Protein 2NLR (pdb70)

Organism: Streptomyces lividans (NCBI:txid1916)

CATH classification: 2.60.120.180

InterPro domains:
  IPR001919 Carbohydrate-binding type-2 domain [PF00553] (279-378)
  IPR001919 Carbohydrate-binding type-2 domain [PS51173] (272-381)
  IPR001919 Carbohydrate-binding type-2 domain [SM00637] (279-378)
  IPR002594 Glycoside hydrolase family 12 [PF01670] (56-261)
  IPR002594 Glycoside hydrolase family 12 [PTHR34002] (19-274)
  IPR008965 CBM2/CBM3, carbohydrate-binding domain superfamily [SSF49384] (275-379)
  IPR012291 CBM2, carbohydrate-binding domain superfamily [G3DSA:2.60.40.290] (275-380)
  IPR013319 Glycoside hydrolase family 11/12 [G3DSA:2.60.120.180] (41-274)
  IPR013320 Concanavalin A-like lectin/glucanase domain superfamily [SSF49899] (42-261)

Nearest PDB structures (foldseek):
  1nlr-assembly1_A  TM=1.001E+00  e=4.636E-42  Streptomyces lividans
  1oa4-assembly1_A  TM=9.987E-01  e=7.274E-37  Streptomyces sp. 11AG8
  1h0b-assembly2_B  TM=9.536E-01  e=5.358E-22  Rhodothermus marinus
  3wx5-assembly2_B  TM=9.532E-01  e=9.472E-22  uncultured bacterium
  5m2d-assembly2_B  TM=8.398E-01  e=1.303E-17  Hapsidospora chrysogenum ATCC 11550

Foldseek 3Di:
DAKDWDCFDWDAAPQFKIWGNFQPADPDTWMWADDNFWIFTAWDDDFAPQPDAFRGFGWMKAFAEAQDHRHPGPPFDQQLQFPWKKKKFAKDDDDDFFKWWWKWWAWAQDRDRRDDHAEIEIETQAGDDDHDDPAAWDAWDQFQNFIFTWGWDDDVRHIYIYTYHPHHDRIDMHTVVSVVVVCVVVPRHHSRITTGMMITGMRTRGIRGGIITPHMDIHTHD

Radius of gyration: 15.88 Å; Cα contacts (8 Å, |Δi|>4): 700; chains: 1; bounding box: 39×37×38 Å

B-factor: mean 17.88, std 8.49, range [7.46, 68.27]

Solvent-accessible surface area: 8778 Å² total; per-residue (Å²): 129,62,84,27,61,127,44,132,16,54,31,77,8,95,58,100,4,2,0,10,0,16,42,124,31,25,142,23,70,4,11,0,9,3,32,114,60,0,0,101,3,63,66,7,56,40,82,9,103,40,147,40,54,10,2,0,10,0,0,0,0,11,0,5,29,114,95,47,56,3,52,86,32,73,8,30,18,96,7,82,66,16,80,24,1,55,3,32,7,37,9,20,58,28,153,43,26,12,1,0,0,0,0,13,0,26,0,0,50,74,58,74,60,70,25,57,10,87,1,12,0,8,0,6,0,18,124,41,21,102,12,117,11,65,46,62,70,106,30,96,12,92,10,40,78,88,74,0,62,4,33,36,25,48,71,84,75,15,68,0,2,1,0,20,14,112,82,59,10,64,36,37,81,18,34,0,10,46,0,1,127,13,0,30,82,105,57,29,1,88,101,73,34,52,0,0,0,0,0,0,0,0,22,1,12,64,87,1,54,46,1,10,2,75,46,7,43,2,55,6,82,104

Sequence (222 aa):
DTTICEPFGTTTTIQQGRYVVQNNRWGSTAPQCVTATDTGFRRRVTQADGSSAPTNNGAPKSYPSVFNGCHYTNCSPGTDDLPPVRLDTVSAAPSSSISYGFVVDDGGAAVVYNASYDDIWLDPTARTDGVNQTEEEIMMIWFNRRVGPIQPIIGSPVGTTASVGGRTWEVWSGGNGSSNDDVLSFVAPSAISSGWSFDVMMDFVRRATVARRGLLAENDWYLTSVQAGFEPWQQNGAGLAVNSFSSSTVET

Structure (mmCIF, N/CA/C/O backbone):
data_2NLR
#
_entry.id   2NLR
#
_cell.length_a   65.960
_cell.length_b   65.960
_cell.length_c   88.741
_cell.angle_alpha   90.00
_cell.angle_beta   90.00
_cell.angle_gamm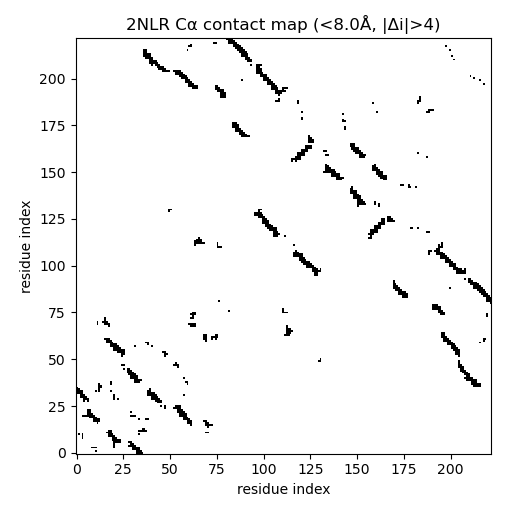a   120.00
#
_symmetry.space_group_name_H-M   'P 31 2 1'
#
loop_
_entity.id
_entity.type
_entity.pdbx_description
1 polymer 'PROTEIN (ENDOGLUCANASE (E.C.3.2.1.4))'
2 branched beta-D-glucopyranose-(1-4)-beta-D-glucopyranose-(1-4)-2-deoxy-2-fluoro-beta-D-glucopyranose
3 water water
#
loop_
_atom_site.group_PDB
_atom_site.id
_atom_site.type_symbol
_atom_site.label_atom_id
_atom_site.label_alt_id
_atom_site.label_comp_id
_atom_site.label_asym_id
_atom_site.label_entity_id
_atom_site.label_seq_id
_atom_site.pdbx_PDB_ins_code
_atom_site.Cartn_x
_atom_site.Cartn_y
_atom_site.Cartn_z
_atom_site.occupancy
_atom_site.B_iso_or_equiv
_atom_site.auth_seq_id
_atom_site.auth_comp_id
_atom_site.auth_asym_id
_atom_site.auth_atom_id
_atom_site.pdbx_PDB_model_num
ATOM 1 N N . ASP A 1 1 ? 14.484 -2.355 12.705 1.00 34.51 1 ASP A N 1
ATOM 2 C CA . ASP A 1 1 ? 15.034 -1.001 12.418 1.00 25.52 1 ASP A CA 1
ATOM 3 C C . ASP A 1 1 ? 15.643 -0.407 13.671 1.00 23.26 1 ASP A C 1
ATOM 4 O O . ASP A 1 1 ? 15.218 -0.753 14.797 1.00 24.53 1 ASP A O 1
ATOM 15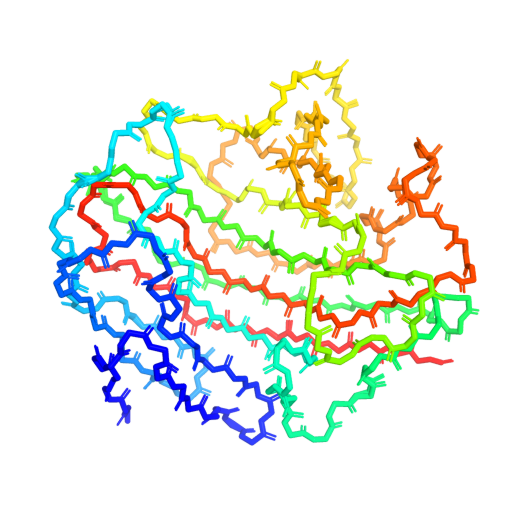 N N . THR A 1 2 ? 16.591 0.495 13.557 1.00 19.79 2 THR A N 1
ATOM 16 C CA . THR A 1 2 ? 17.190 1.121 14.695 1.00 18.70 2 THR A CA 1
ATOM 17 C C . THR A 1 2 ? 17.282 2.604 14.458 1.00 16.71 2 THR A C 1
ATOM 18 O O . THR A 1 2 ? 17.872 3.012 13.457 1.00 16.50 2 THR A O 1
ATOM 29 N N . THR A 1 3 ? 16.723 3.426 15.319 1.00 17.25 3 THR A N 1
ATOM 30 C CA . THR A 1 3 ? 16.791 4.841 15.187 1.00 16.75 3 THR A CA 1
ATOM 31 C C . THR A 1 3 ? 18.010 5.414 15.922 1.00 15.46 3 THR A C 1
ATOM 32 O O . THR A 1 3 ? 18.266 5.117 17.079 1.00 21.10 3 THR A O 1
ATOM 43 N N . ILE A 1 4 ? 18.749 6.252 15.265 1.00 14.26 4 ILE A N 1
ATOM 44 C CA . ILE A 1 4 ? 19.923 6.939 15.789 1.00 14.06 4 ILE A CA 1
ATOM 45 C C . ILE A 1 4 ? 19.720 8.436 15.680 1.00 13.35 4 ILE A C 1
ATOM 46 O O . ILE A 1 4 ? 19.636 9.001 14.568 1.00 15.86 4 ILE A O 1
ATOM 75 N N . CYS A 1 5 ? 19.733 9.127 16.815 1.00 14.46 5 CYS A N 1
ATOM 76 C CA . CYS A 1 5 ? 19.602 10.572 16.834 1.00 16.10 5 CYS A CA 1
ATOM 77 C C . CYS A 1 5 ? 20.859 11.253 17.433 1.00 14.90 5 CYS A C 1
ATOM 78 O O . CYS A 1 5 ? 21.073 12.490 17.234 1.00 17.66 5 CYS A O 1
ATOM 85 N N . GLU A 1 6 ? 21.735 10.569 18.131 1.00 13.92 6 GLU A N 1
ATOM 86 C CA . GLU A 1 6 ? 22.976 11.174 18.628 1.00 13.48 6 GLU A CA 1
ATOM 87 C C . GLU A 1 6 ? 23.732 11.660 17.400 1.00 12.39 6 GLU A C 1
ATOM 88 O O . GLU A 1 6 ? 23.779 10.983 16.378 1.00 12.57 6 GLU A O 1
ATOM 100 N N . PRO A 1 7 ? 24.383 12.820 17.497 1.00 12.83 7 PRO A N 1
ATOM 101 C CA . PRO A 1 7 ? 25.072 13.396 16.315 1.00 12.55 7 PRO A CA 1
ATOM 102 C C . PRO A 1 7 ? 26.099 12.440 15.690 1.00 11.11 7 PRO A C 1
ATOM 103 O O . PRO A 1 7 ? 26.164 12.382 14.449 1.00 12.28 7 PRO A O 1
ATOM 114 N N . PHE A 1 8 ? 26.823 11.728 16.491 1.00 11.70 8 PHE A N 1
ATOM 115 C CA . PHE A 1 8 ? 27.823 10.768 15.972 1.00 11.61 8 PHE A CA 1
ATOM 116 C C . PHE A 1 8 ? 27.434 9.362 16.336 1.00 11.96 8 PHE A C 1
ATOM 117 O O . PHE A 1 8 ? 28.281 8.468 16.417 1.00 13.43 8 PHE A O 1
ATOM 134 N N . GLY A 1 9 ? 26.176 9.083 16.513 1.00 12.68 9 GLY A N 1
ATOM 135 C CA . GLY A 1 9 ? 25.739 7.717 16.690 1.00 12.84 9 GLY A CA 1
ATOM 136 C C . GLY A 1 9 ? 25.910 6.882 15.455 1.00 11.88 9 GLY A C 1
ATOM 137 O O . GLY A 1 9 ? 25.854 7.357 14.307 1.00 12.50 9 GLY A O 1
ATOM 141 N N . THR A 1 10 ? 26.100 5.575 15.674 1.00 12.25 10 THR A N 1
ATOM 142 C CA . THR A 1 10 ? 26.252 4.617 14.605 1.00 11.93 10 THR A CA 1
ATOM 143 C C . THR A 1 10 ? 25.598 3.316 15.018 1.00 13.08 10 THR A C 1
ATOM 144 O O . THR A 1 10 ? 25.362 3.053 16.215 1.00 14.86 10 THR A O 1
ATOM 155 N N . THR A 1 11 ? 25.337 2.440 14.049 1.00 12.76 11 THR A N 1
ATOM 156 C CA . THR A 1 11 ? 24.932 1.075 14.284 1.00 13.89 11 THR A CA 1
ATOM 157 C C . THR A 1 11 ? 25.438 0.276 13.102 1.00 14.35 11 THR A C 1
ATOM 158 O O . THR A 1 11 ? 25.812 0.760 12.067 1.00 17.44 11 THR A O 1
ATOM 169 N N . THR A 1 12 ? 25.489 -1.057 13.278 1.00 15.65 12 THR A N 1
ATOM 170 C CA A THR A 1 12 ? 25.943 -1.962 12.238 0.69 15.35 12 THR A CA 1
ATOM 171 C CA B THR A 1 12 ? 25.920 -1.947 12.231 0.31 15.58 12 THR A CA 1
ATOM 172 C C . THR A 1 12 ? 24.703 -2.624 11.619 1.00 16.46 12 THR A C 1
ATOM 173 O O . THR A 1 12 ? 23.725 -2.952 12.283 1.00 21.67 12 THR A O 1
ATOM 193 N N . ILE A 1 13 ? 24.751 -2.848 10.305 1.00 17.73 13 ILE A N 1
ATOM 194 C CA . ILE A 1 13 ? 23.726 -3.560 9.596 1.00 17.56 13 ILE A CA 1
ATOM 195 C C . ILE A 1 13 ? 24.347 -4.719 8.842 1.00 19.87 13 ILE A C 1
ATOM 196 O O . ILE A 1 13 ? 25.464 -4.721 8.401 1.00 17.54 13 ILE A O 1
ATOM 212 N N . GLN A 1 14 ? 23.479 -5.745 8.765 1.00 26.69 14 GLN A N 1
ATOM 213 C CA A GLN A 1 14 ? 23.706 -7.047 8.252 0.53 31.09 14 GLN A CA 1
ATOM 214 C CA B GLN A 1 14 ? 23.614 -7.121 8.476 0.47 30.85 14 GLN A CA 1
ATOM 215 C C . GLN A 1 14 ? 25.037 -7.645 8.754 1.00 29.77 14 GLN A C 1
ATOM 216 O O . GLN A 1 14 ? 25.566 -8.395 7.909 1.00 36.53 14 GLN A O 1
ATOM 242 N N . GLY A 1 15 ? 25.500 -7.250 9.926 1.00 25.97 15 GLY A N 1
ATOM 243 C CA . GLY A 1 15 ? 26.823 -7.673 10.387 1.00 23.91 15 GLY A CA 1
ATOM 244 C C . GLY A 1 15 ? 27.940 -7.375 9.373 1.00 20.33 15 GLY A C 1
ATOM 245 O O . GLY A 1 15 ? 29.008 -8.045 9.296 1.00 18.94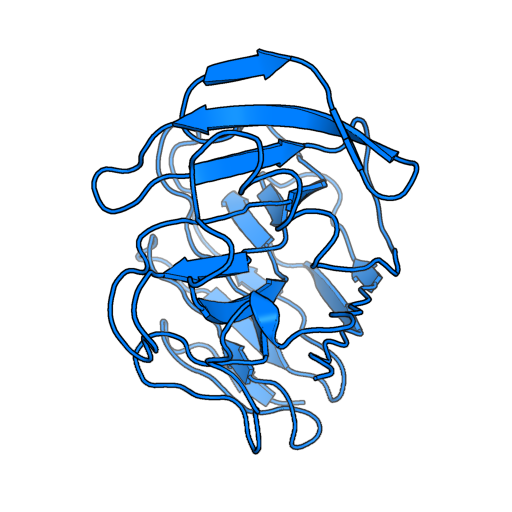 15 GLY A O 1
ATOM 249 N N . ARG A 1 16 ? 27.757 -6.294 8.578 1.00 18.23 16 ARG A N 1
ATOM 250 C CA . ARG A 1 16 ? 28.735 -6.000 7.563 1.00 17.92 16 ARG A CA 1
ATOM 251 C C . ARG A 1 16 ? 29.038 -4.483 7.316 1.00 14.22 16 ARG A C 1
ATOM 252 O O . ARG A 1 16 ? 30.188 -4.151 6.915 1.00 15.15 16 ARG A O 1
ATOM 273 N N . TYR A 1 17 ? 28.109 -3.611 7.541 1.00 12.85 17 TYR A N 1
ATOM 274 C CA . TYR A 1 17 ? 28.339 -2.204 7.235 1.00 11.36 17 TYR A CA 1
ATOM 275 C C . TYR A 1 17 ? 27.964 -1.396 8.445 1.00 12.29 17 TYR A C 1
ATOM 276 O O . TYR A 1 17 ? 27.212 -1.823 9.328 1.00 14.76 17 TYR A O 1
ATOM 294 N N . VAL A 1 18 ? 28.474 -0.182 8.512 1.00 11.02 18 VAL A N 1
ATOM 295 C CA . VAL A 1 18 ? 28.127 0.784 9.563 1.00 10.79 18 VAL A CA 1
ATOM 296 C C . VAL A 1 18 ? 27.281 1.848 8.963 1.00 9.61 18 VAL A C 1
ATOM 297 O O . VAL A 1 18 ? 27.609 2.465 7.953 1.00 10.45 18 VAL A O 1
ATOM 310 N N . VAL A 1 19 ? 26.158 2.130 9.635 1.00 10.33 19 VAL A N 1
ATOM 311 C CA . VAL A 1 19 ? 25.312 3.294 9.368 1.00 10.30 19 VAL A CA 1
ATOM 312 C C . VAL A 1 19 ? 25.674 4.365 10.367 1.00 9.63 19 VAL A C 1
ATOM 313 O O . VAL A 1 19 ? 25.688 4.081 11.576 1.00 11.20 19 VAL A O 1
ATOM 326 N N . GLN A 1 20 ? 25.970 5.558 9.896 1.00 9.75 20 GLN A N 1
ATOM 327 C CA . GLN A 1 20 ? 26.393 6.679 10.729 1.00 9.77 20 GLN A CA 1
ATOM 328 C C . GLN A 1 20 ? 25.500 7.896 10.505 1.00 9.50 20 GLN A C 1
ATOM 329 O O . GLN A 1 20 ? 25.254 8.297 9.371 1.00 9.79 20 GLN A O 1
ATOM 343 N N . ASN A 1 21 ? 25.027 8.490 11.606 1.00 9.83 21 ASN A N 1
ATOM 344 C CA . ASN A 1 21 ? 24.290 9.738 11.536 1.00 10.05 21 ASN A CA 1
ATOM 345 C C . ASN A 1 21 ? 25.197 10.871 11.049 1.00 9.35 21 ASN A C 1
ATOM 346 O O . ASN A 1 21 ? 24.835 11.706 10.211 1.00 9.87 21 ASN A O 1
ATOM 357 N N . ASN A 1 22 ? 26.388 10.928 11.625 1.00 9.62 22 ASN A N 1
ATOM 358 C CA . ASN A 1 22 ? 27.493 11.765 11.151 1.00 8.98 22 ASN A CA 1
ATOM 359 C C . ASN A 1 22 ? 27.082 13.197 10.931 1.00 8.83 22 ASN A C 1
ATOM 360 O O . ASN A 1 22 ? 27.303 13.801 9.879 1.00 9.07 22 ASN A O 1
ATOM 371 N N . ARG A 1 23 ? 26.515 13.771 12.000 1.00 9.21 23 ARG A N 1
ATOM 372 C CA . ARG A 1 23 ? 25.937 15.099 11.948 1.00 9.77 23 ARG A CA 1
ATOM 373 C C . ARG A 1 23 ? 26.997 16.175 12.263 1.00 9.30 23 ARG A C 1
ATOM 374 O O . ARG A 1 23 ? 26.914 16.913 13.230 1.00 11.18 23 ARG A O 1
ATOM 395 N N . TRP A 1 24 ? 28.015 16.222 11.401 1.00 9.18 24 TRP A N 1
ATOM 396 C CA . TRP A 1 24 ? 29.241 16.918 11.740 1.00 9.53 24 TRP A CA 1
ATOM 397 C C . TRP A 1 24 ? 29.190 18.439 11.528 1.00 9.45 24 TRP A C 1
ATOM 398 O O . TRP A 1 24 ? 30.095 19.134 12.020 1.00 10.38 24 TRP A O 1
ATOM 419 N N . GLY A 1 25 ? 28.187 18.928 10.834 1.00 9.60 25 GLY A N 1
ATOM 420 C CA . GLY A 1 25 ? 28.084 20.332 10.419 1.00 9.68 25 GLY A CA 1
ATOM 421 C C . GLY A 1 25 ? 26.832 21.026 10.847 1.00 9.71 25 GLY A C 1
ATOM 422 O O . GLY A 1 25 ? 26.451 21.986 10.195 1.00 11.27 25 GLY A O 1
ATOM 426 N N . SER A 1 26 ? 26.150 20.605 11.902 1.00 10.45 26 SER A N 1
ATOM 427 C CA . SER A 1 26 ? 24.892 21.163 12.290 1.00 10.84 26 SER A CA 1
ATOM 428 C C . SER A 1 26 ? 24.621 21.041 13.789 1.00 11.18 26 SER A C 1
ATOM 429 O O . SER A 1 26 ? 24.865 19.986 14.376 1.00 12.25 26 SER A O 1
ATOM 437 N N . THR A 1 27 ? 24.053 22.124 14.333 1.00 12.38 27 THR A N 1
ATOM 438 C CA . THR A 1 27 ? 23.602 22.169 15.672 1.00 13.73 27 THR A CA 1
ATOM 439 C C . THR A 1 27 ? 22.135 21.802 15.863 1.00 15.93 27 THR A C 1
ATOM 440 O O . THR A 1 27 ? 21.640 21.843 17.004 1.00 18.09 27 THR A O 1
ATOM 451 N N . ALA A 1 28 ? 21.452 21.420 14.817 1.00 14.10 28 ALA A N 1
ATOM 452 C CA . ALA A 1 28 ? 20.023 21.097 14.854 1.00 13.81 28 ALA A CA 1
ATOM 453 C C . ALA A 1 28 ? 19.813 19.579 14.791 1.00 12.91 28 ALA A C 1
ATOM 454 O O . ALA A 1 28 ? 20.680 18.855 14.245 1.00 12.72 28 ALA A O 1
ATOM 461 N N . PRO A 1 29 ? 18.715 19.081 15.303 1.00 13.41 29 PRO A N 1
ATOM 462 C CA . PRO A 1 29 ? 18.514 17.618 15.326 1.00 13.68 29 PRO A CA 1
ATOM 463 C C . PRO A 1 29 ? 18.533 16.955 13.958 1.00 12.36 29 PRO A C 1
ATOM 464 O O . PRO A 1 29 ? 18.087 17.500 12.936 1.00 13.55 29 PRO A O 1
ATOM 475 N N . GLN A 1 30 ? 19.009 15.739 13.964 1.00 11.74 30 GLN A N 1
ATOM 476 C CA . GLN A 1 30 ? 18.976 14.810 12.821 1.00 11.55 30 GLN A CA 1
ATOM 477 C C . GLN A 1 30 ? 18.874 13.394 13.324 1.00 11.25 30 GLN A C 1
ATOM 478 O O . GLN A 1 30 ? 19.641 13.017 14.233 1.00 12.50 30 GLN A O 1
ATOM 492 N N . CYS A 1 31 ? 18.013 12.593 12.700 1.00 11.97 31 CYS A N 1
ATOM 493 C CA . CYS A 1 31 ? 17.870 11.201 13.040 1.00 12.57 31 CYS A CA 1
ATOM 494 C C . CYS A 1 31 ? 17.900 10.358 11.752 1.00 12.41 31 CYS A C 1
ATOM 495 O O . CYS A 1 31 ? 17.288 10.800 10.762 1.00 13.53 31 CYS A O 1
ATOM 502 N N . VAL A 1 32 ? 18.504 9.203 11.851 1.00 13.46 32 VAL A N 1
ATOM 503 C CA . VAL A 1 32 ? 18.453 8.234 10.786 1.00 13.63 32 VAL A CA 1
ATOM 504 C C . VAL A 1 32 ? 17.929 6.960 11.411 1.00 13.03 32 VAL A C 1
ATOM 505 O O . VAL A 1 32 ? 18.159 6.639 12.569 1.00 15.93 32 VAL A O 1
ATOM 518 N N . THR A 1 33 ? 17.138 6.205 10.630 1.00 12.85 33 THR A N 1
ATOM 519 C CA . THR A 1 33 ? 16.629 4.922 11.011 1.00 13.34 33 THR A CA 1
ATOM 520 C C . THR A 1 33 ? 17.322 3.914 10.076 1.00 13.06 33 THR A C 1
ATOM 521 O O . THR A 1 33 ? 17.118 3.915 8.879 1.00 14.02 33 THR A O 1
ATOM 532 N N . ALA A 1 34 ? 18.163 3.081 10.669 1.00 13.25 34 ALA A N 1
ATOM 533 C CA . ALA A 1 34 ? 18.839 2.010 9.974 1.00 13.12 34 ALA A CA 1
ATOM 534 C C . ALA A 1 34 ? 17.852 0.881 9.728 1.00 14.18 34 ALA A C 1
ATOM 535 O O . ALA A 1 34 ? 17.113 0.484 10.641 1.00 17.19 34 ALA A O 1
ATOM 542 N N . THR A 1 35 ? 17.910 0.306 8.540 1.00 15.08 35 THR A N 1
ATOM 543 C CA . THR A 1 35 ? 17.241 -0.911 8.157 1.00 16.27 35 THR A CA 1
ATOM 544 C C . THR A 1 35 ? 18.309 -2.020 7.963 1.00 15.75 35 THR A C 1
ATOM 545 O O . THR A 1 35 ? 19.506 -1.815 8.142 1.00 19.58 35 THR A O 1
ATOM 556 N N . ASP A 1 36 ? 17.881 -3.258 7.603 1.00 17.28 36 ASP A N 1
ATOM 557 C CA . ASP A 1 36 ? 18.868 -4.300 7.389 1.00 18.22 36 ASP A CA 1
ATOM 558 C C . ASP A 1 36 ? 19.731 -4.023 6.164 1.00 18.06 36 ASP A C 1
ATOM 559 O O . ASP A 1 36 ? 20.783 -4.649 6.145 1.00 18.59 36 ASP A O 1
ATOM 568 N N . THR A 1 37 ? 19.323 -3.134 5.241 1.00 17.52 37 THR A N 1
ATOM 569 C CA . THR A 1 37 ? 20.095 -2.942 4.040 1.00 18.08 37 THR A CA 1
ATOM 570 C C . THR A 1 37 ? 20.519 -1.507 3.757 1.00 15.78 37 THR A C 1
ATOM 571 O O . THR A 1 37 ? 21.224 -1.228 2.795 1.00 18.18 37 THR A O 1
ATOM 582 N N . GLY A 1 38 ? 20.082 -0.590 4.635 1.00 14.41 38 GLY A N 1
ATOM 583 C CA . GLY A 1 38 ? 20.435 0.804 4.412 1.00 13.48 38 GLY A CA 1
ATOM 584 C C . GLY A 1 38 ? 19.912 1.630 5.547 1.00 12.00 38 GLY A C 1
ATOM 585 O O . GLY A 1 38 ? 19.990 1.266 6.738 1.00 13.81 38 GLY A O 1
ATOM 589 N N . PHE A 1 39 ? 19.369 2.805 5.221 1.00 11.09 39 PHE A N 1
ATOM 590 C CA . PHE A 1 39 ? 18.816 3.696 6.228 1.00 11.16 39 PHE A CA 1
ATOM 591 C C . PHE A 1 39 ? 17.904 4.723 5.568 1.00 11.16 39 PHE A C 1
ATOM 592 O O . PHE A 1 39 ? 18.012 4.986 4.353 1.00 12.48 39 PHE A O 1
ATOM 609 N N . ARG A 1 40 ? 17.067 5.351 6.369 1.00 12.20 40 ARG A N 1
ATOM 610 C CA A ARG A 1 40 ? 16.287 6.502 5.920 0.42 11.37 40 ARG A CA 1
ATOM 611 C CA B ARG A 1 40 ? 16.200 6.453 6.011 0.32 12.31 40 ARG A CA 1
ATOM 612 C CA C ARG A 1 40 ? 16.182 6.429 6.072 0.26 12.70 40 ARG A CA 1
ATOM 613 C C . ARG A 1 40 ? 16.525 7.648 6.902 1.00 12.16 40 ARG A C 1
ATOM 614 O O . ARG A 1 40 ? 16.708 7.481 8.101 1.00 13.93 40 ARG A O 1
ATOM 646 N N . VAL A 1 41 ? 16.566 8.849 6.352 1.00 12.00 41 VAL A N 1
ATOM 647 C CA . VAL A 1 41 ? 16.701 10.056 7.139 1.00 11.54 41 VAL A CA 1
ATOM 648 C C . VAL A 1 41 ? 15.317 10.410 7.641 1.00 12.14 41 VAL A C 1
ATOM 649 O O . VAL A 1 41 ? 14.426 10.705 6.842 1.00 14.19 41 VAL A O 1
ATOM 662 N N . THR A 1 42 ? 15.104 10.310 8.954 1.00 12.76 42 THR A N 1
ATOM 663 C CA . THR A 1 42 ? 13.784 10.485 9.491 1.00 14.22 42 THR A CA 1
ATOM 664 C C . THR A 1 42 ? 13.563 11.851 10.092 1.00 15.01 42 THR A C 1
ATOM 665 O O . THR A 1 42 ? 12.408 12.287 10.230 1.00 20.76 42 THR A O 1
ATOM 676 N N . GLN A 1 43 ? 14.606 12.596 10.404 1.00 13.47 43 GLN A N 1
ATOM 677 C CA . GLN A 1 43 ? 14.503 13.961 10.855 1.00 13.68 43 GLN A CA 1
ATOM 678 C C . GLN A 1 43 ? 15.778 14.647 10.389 1.00 12.29 43 GLN A C 1
ATOM 679 O O . GLN A 1 43 ? 16.862 14.075 10.496 1.00 12.61 43 GLN A O 1
ATOM 704 N N . ALA A 1 44 ? 15.697 15.850 9.880 1.00 12.32 44 ALA A N 1
ATOM 705 C CA . ALA A 1 44 ? 16.904 16.568 9.410 1.00 12.25 44 ALA A CA 1
ATOM 706 C C . ALA A 1 44 ? 16.556 18.045 9.470 1.00 13.01 44 ALA A C 1
ATOM 707 O O . ALA A 1 44 ? 16.209 18.724 8.482 1.00 15.32 44 ALA A O 1
ATOM 714 N N . ASP A 1 45 ? 16.638 18.571 10.673 1.00 13.42 45 ASP A N 1
ATOM 715 C CA . ASP A 1 45 ? 16.246 19.950 10.953 1.00 14.56 45 ASP A CA 1
ATOM 716 C C . ASP A 1 45 ? 17.324 20.929 10.577 1.00 15.57 45 ASP A C 1
ATOM 717 O O . ASP A 1 45 ? 18.509 20.582 10.454 1.00 13.93 45 ASP A O 1
ATOM 726 N N . GLY A 1 46 ? 16.889 22.181 10.413 1.00 19.91 46 GLY A N 1
ATOM 727 C CA . GLY A 1 46 ? 17.811 23.194 10.103 1.00 21.93 46 GLY A CA 1
ATOM 728 C C . GLY A 1 46 ? 18.307 23.297 8.696 1.00 19.46 46 GLY A C 1
ATOM 729 O O . GLY A 1 46 ? 18.092 22.485 7.786 1.00 18.02 46 GLY A O 1
ATOM 733 N N A SER A 1 47 ? 19.035 24.386 8.505 0.50 22.16 47 SER A N 1
ATOM 734 N N B SER A 1 47 ? 19.079 24.338 8.434 0.50 22.29 47 SER A N 1
ATOM 735 C CA A SER A 1 47 ? 19.667 24.691 7.234 0.50 21.11 47 SER A CA 1
ATOM 736 C CA B SER A 1 47 ? 19.613 24.664 7.137 0.50 22.98 47 SER A CA 1
ATOM 737 C C A SER A 1 47 ? 21.131 25.020 7.474 0.50 21.51 47 SER A C 1
ATOM 738 C C B SER A 1 47 ? 20.943 25.387 7.199 0.50 21.68 47 SER A C 1
ATOM 739 O O A SER A 1 47 ? 21.614 25.420 8.555 0.50 23.71 47 SER A O 1
ATOM 740 O O B SER A 1 47 ? 21.002 26.434 7.889 0.50 27.93 47 SER A O 1
ATOM 755 N N A ALA A 1 48 ? 21.895 24.872 6.420 0.50 17.65 48 ALA A N 1
ATOM 756 N N B ALA A 1 48 ? 21.915 24.820 6.523 0.50 18.47 48 ALA A N 1
ATOM 757 C CA . ALA A 1 48 ? 23.292 25.305 6.426 1.00 17.31 48 ALA A CA 1
ATOM 758 C C . ALA A 1 48 ? 23.459 26.235 5.185 1.00 17.52 48 ALA A C 1
ATOM 759 O O . ALA A 1 48 ? 22.892 25.851 4.136 1.00 16.86 48 ALA A O 1
ATOM 767 N N . PRO A 1 49 ? 24.164 27.347 5.245 1.00 18.09 49 PRO A N 1
ATOM 768 C CA . PRO A 1 49 ? 24.372 28.138 4.038 1.00 17.26 49 PRO A CA 1
ATOM 769 C C . PRO A 1 49 ? 24.945 27.312 2.922 1.00 16.43 49 PRO A C 1
ATOM 770 O O . PRO A 1 49 ? 25.865 26.490 3.078 1.00 16.49 49 PRO A O 1
ATOM 781 N N . THR A 1 50 ? 24.392 27.510 1.751 1.00 16.47 50 THR A N 1
ATOM 782 C CA . THR A 1 50 ? 24.651 26.630 0.616 1.00 16.57 50 THR A CA 1
ATOM 783 C C . THR A 1 50 ? 26.011 26.834 -0.026 1.00 17.75 50 THR A C 1
ATOM 784 O O . THR A 1 50 ? 26.421 26.017 -0.884 1.00 21.62 50 THR A O 1
ATOM 795 N N A ASN A 1 51 ? 26.778 27.857 0.331 0.82 18.67 51 ASN A N 1
ATOM 796 N N B ASN A 1 51 ? 26.669 27.869 0.432 0.18 18.66 51 ASN A N 1
ATOM 797 C CA A ASN A 1 51 ? 28.139 27.979 -0.169 0.82 18.93 51 ASN A CA 1
ATOM 798 C CA B ASN A 1 51 ? 27.991 28.354 0.173 0.18 19.71 51 ASN A CA 1
ATOM 799 C C A ASN A 1 51 ? 29.118 27.419 0.861 0.82 20.13 51 ASN A C 1
ATOM 800 C C B ASN A 1 51 ? 29.060 27.744 1.068 0.18 19.83 51 ASN A C 1
ATOM 801 O O A ASN A 1 51 ? 30.308 27.573 0.604 0.82 24.49 51 ASN A O 1
ATOM 802 O O B ASN A 1 51 ? 30.229 28.106 0.941 0.18 19.58 51 ASN A O 1
ATOM 823 N N . GLY A 1 52 ? 28.694 26.850 1.963 1.00 17.52 52 GLY A N 1
ATOM 824 C CA . GLY A 1 52 ? 29.578 26.340 2.999 1.00 17.42 52 GLY A CA 1
ATOM 825 C C . GLY A 1 52 ? 29.411 24.840 3.170 1.00 16.00 52 GLY A C 1
ATOM 826 O O . GLY A 1 52 ? 28.860 24.141 2.338 1.00 16.01 52 GLY A O 1
ATOM 830 N N . ALA A 1 53 ? 29.887 24.287 4.311 1.00 15.50 53 ALA A N 1
ATOM 831 C CA . ALA A 1 53 ? 29.769 22.871 4.611 1.00 14.69 53 ALA A CA 1
ATOM 832 C C . ALA A 1 53 ? 28.336 22.477 4.741 1.00 12.68 53 ALA A C 1
ATOM 833 O O . ALA A 1 53 ? 27.487 23.283 5.221 1.00 13.03 53 ALA A O 1
ATOM 840 N N . PRO A 1 54 ? 28.018 21.258 4.378 1.00 11.88 54 PRO A N 1
ATOM 841 C CA . PRO A 1 54 ? 26.659 20.774 4.599 1.00 11.01 54 PRO A CA 1
ATOM 842 C C . PRO A 1 54 ? 26.418 20.548 6.083 1.00 10.99 54 PRO A C 1
ATOM 843 O O . PRO A 1 54 ? 27.306 20.715 6.922 1.00 11.38 54 PRO A O 1
ATOM 854 N N . LYS A 1 55 ? 25.184 20.162 6.415 1.00 10.46 55 LYS A N 1
ATOM 855 C CA . LYS A 1 55 ? 24.850 19.881 7.776 1.00 10.79 55 LYS A CA 1
ATOM 856 C C . LYS A 1 55 ? 25.509 18.613 8.321 1.00 9.92 55 LYS A C 1
ATOM 857 O O . LYS A 1 55 ? 25.713 18.464 9.523 1.00 10.03 55 LYS A O 1
ATOM 876 N N . SER A 1 56 ? 25.807 17.643 7.430 1.00 9.68 56 SER A N 1
ATOM 877 C CA . SER A 1 56 ? 26.017 16.290 7.839 1.00 9.04 56 SER A CA 1
ATOM 878 C C . SER A 1 56 ? 26.385 15.432 6.640 1.00 8.58 56 SER A C 1
ATOM 879 O O . SER A 1 56 ? 26.269 15.872 5.499 1.00 9.54 56 SER A O 1
ATOM 887 N N . TYR A 1 57 ? 26.789 14.204 6.917 1.00 8.89 57 TYR A N 1
ATOM 888 C CA . TYR A 1 57 ? 26.938 13.163 5.894 1.00 8.46 57 TYR A CA 1
ATOM 889 C C . TYR A 1 57 ? 26.447 11.832 6.454 1.00 8.64 57 TYR A C 1
ATOM 890 O O . TYR A 1 57 ? 27.213 10.890 6.713 1.00 8.79 57 TYR A O 1
ATOM 908 N N . PRO A 1 58 ? 25.110 11.740 6.626 1.00 8.58 58 PRO A N 1
ATOM 909 C CA . PRO A 1 58 ? 24.506 10.461 7.022 1.00 9.19 58 PRO A CA 1
ATOM 910 C C . PRO A 1 58 ? 24.785 9.455 5.899 1.00 8.87 58 PRO A C 1
ATOM 911 O O . PRO A 1 58 ? 24.590 9.774 4.729 1.00 9.52 58 PRO A O 1
ATOM 922 N N . SER A 1 59 ? 25.253 8.257 6.251 1.00 9.17 59 SER A N 1
ATOM 923 C CA . SER A 1 59 ? 25.846 7.351 5.277 1.00 8.58 59 SER A CA 1
ATOM 924 C C . SER A 1 59 ? 25.991 5.970 5.847 1.00 8.92 59 SER A C 1
ATOM 925 O O . SER A 1 59 ? 25.885 5.737 7.049 1.00 10.01 59 SER A O 1
ATOM 933 N N . VAL A 1 60 ? 26.269 5.057 4.938 1.00 9.21 60 VAL A N 1
ATOM 934 C CA . VAL A 1 60 ? 26.576 3.654 5.252 1.00 9.28 60 VAL A CA 1
ATOM 935 C C . VAL A 1 60 ? 27.956 3.353 4.639 1.00 8.76 60 VAL A C 1
ATOM 936 O O . VAL A 1 60 ? 28.281 3.858 3.578 1.00 9.47 60 VAL A O 1
ATOM 949 N N . PHE A 1 61 ? 28.755 2.549 5.364 1.00 9.23 61 PHE A N 1
ATOM 950 C CA . PHE A 1 61 ? 30.097 2.305 4.835 1.00 9.17 61 PHE A CA 1
ATOM 951 C C . PHE A 1 61 ? 30.633 0.927 5.174 1.00 9.19 61 PHE A C 1
ATOM 952 O O . PHE A 1 61 ? 30.243 0.230 6.110 1.00 9.88 61 PHE A O 1
ATOM 969 N N . ASN A 1 62 ? 31.616 0.553 4.307 1.00 9.34 62 ASN A N 1
ATOM 970 C CA . ASN A 1 62 ? 32.567 -0.515 4.483 1.00 9.54 62 ASN A CA 1
ATOM 971 C C . ASN A 1 62 ? 33.922 0.106 4.723 1.00 9.08 62 ASN A C 1
ATOM 972 O O . ASN A 1 62 ? 34.373 0.929 3.891 1.00 10.78 62 ASN A O 1
ATOM 983 N N . GLY A 1 63 ? 34.622 -0.283 5.792 1.00 9.88 63 GLY A N 1
ATOM 984 C CA . GLY A 1 63 ? 35.946 0.175 6.085 1.00 9.77 63 GLY A CA 1
ATOM 985 C C . GLY A 1 63 ? 36.062 0.846 7.432 1.00 9.83 63 GLY A C 1
ATOM 986 O O . GLY A 1 63 ? 35.295 0.508 8.335 1.00 10.46 63 GLY A O 1
ATOM 990 N N . CYS A 1 64 ? 37.046 1.721 7.542 1.00 10.39 64 CYS A N 1
ATOM 991 C CA . CYS A 1 64 ? 37.378 2.376 8.800 1.00 10.92 64 CYS A CA 1
ATOM 992 C C . CYS A 1 64 ? 37.237 3.862 8.653 1.00 10.66 64 CYS A C 1
ATOM 993 O O . CYS A 1 64 ? 37.833 4.467 7.775 1.00 13.34 64 CYS A O 1
ATOM 1000 N N . HIS A 1 65 ? 36.542 4.484 9.580 1.00 11.15 65 HIS A N 1
ATOM 1001 C CA . HIS A 1 65 ? 36.264 5.930 9.588 1.00 10.47 65 HIS A CA 1
ATOM 1002 C C . HIS A 1 65 ? 36.417 6.383 11.054 1.00 10.86 65 HIS A C 1
ATOM 1003 O O . HIS A 1 65 ? 35.561 5.993 11.895 1.00 11.99 65 HIS A O 1
ATOM 1016 N N . TYR A 1 66 ? 37.446 7.154 11.355 1.00 12.08 66 TYR A N 1
ATOM 1017 C CA . TYR A 1 66 ? 37.632 7.696 12.713 1.00 12.74 66 TYR A CA 1
ATOM 1018 C C . TYR A 1 66 ? 37.515 6.603 13.783 1.00 12.34 66 TYR A C 1
ATOM 1019 O O . TYR A 1 66 ? 36.800 6.790 14.780 1.00 13.98 66 TYR A O 1
ATOM 1037 N N . THR A 1 67 ? 38.258 5.544 13.612 1.00 12.30 67 THR A N 1
ATOM 1038 C CA . THR A 1 67 ? 38.371 4.345 14.449 1.00 13.51 67 THR A CA 1
ATOM 1039 C C . THR A 1 67 ? 37.228 3.373 14.348 1.00 13.79 67 THR A C 1
ATOM 1040 O O . THR A 1 67 ? 37.360 2.242 14.865 1.00 15.69 67 THR A O 1
ATOM 1051 N N . ASN A 1 68 ? 36.136 3.748 13.711 1.00 12.96 68 ASN A N 1
ATOM 1052 C CA . ASN A 1 68 ? 34.964 2.921 13.576 1.00 12.91 68 ASN A CA 1
ATOM 1053 C C . ASN A 1 68 ? 35.135 2.048 12.318 1.00 12.31 68 ASN A C 1
ATOM 1054 O O . ASN A 1 68 ? 35.063 2.600 11.219 1.00 12.41 68 ASN A O 1
ATOM 1065 N N . CYS A 1 69 ? 35.426 0.785 12.506 1.00 14.02 69 CYS A N 1
ATOM 1066 C CA . CYS A 1 69 ? 35.652 -0.117 11.381 1.00 13.53 69 CYS A CA 1
ATOM 1067 C C . CYS A 1 69 ? 34.519 -1.074 11.270 1.00 12.59 69 CYS A C 1
ATOM 1068 O O . CYS A 1 69 ? 34.146 -1.737 12.276 1.00 14.10 69 CYS A O 1
ATOM 1075 N N . SER A 1 70 ? 33.958 -1.236 10.089 1.00 11.74 70 SER A N 1
ATOM 1076 C CA . SER A 1 70 ? 32.838 -2.125 9.864 1.00 11.22 70 SER A CA 1
ATOM 1077 C C . SER A 1 70 ? 33.238 -3.562 10.133 1.00 10.33 70 SER A C 1
ATOM 1078 O O . SER A 1 70 ? 34.394 -3.964 9.948 1.00 11.13 70 SER A O 1
ATOM 1086 N N . PRO A 1 71 ? 32.319 -4.397 10.561 1.00 11.63 71 PRO A N 1
ATOM 1087 C CA . PRO A 1 71 ? 32.676 -5.768 11.013 1.00 11.92 71 PRO A CA 1
ATOM 1088 C C . PRO A 1 71 ? 33.357 -6.556 9.916 1.00 11.92 71 PRO A C 1
ATOM 1089 O O . PRO A 1 71 ? 32.868 -6.702 8.829 1.00 13.24 71 PRO A O 1
ATOM 1100 N N . GLY A 1 72 ? 34.530 -7.112 10.274 1.00 12.46 72 GLY A N 1
ATOM 1101 C CA . GLY A 1 72 ? 35.202 -7.984 9.320 1.00 13.24 72 GLY A CA 1
ATOM 1102 C C . GLY A 1 72 ? 35.762 -7.328 8.122 1.00 12.46 72 GLY A C 1
ATOM 1103 O O . GLY A 1 72 ? 36.142 -7.996 7.151 1.00 15.64 72 GLY A O 1
ATOM 1107 N N . THR A 1 73 ? 35.864 -5.982 8.079 1.00 11.95 73 THR A N 1
ATOM 1108 C CA . THR A 1 73 ? 36.311 -5.355 6.852 1.00 12.27 73 THR A CA 1
ATOM 1109 C C . THR A 1 73 ? 37.735 -5.764 6.483 1.00 13.01 73 THR A C 1
ATOM 1110 O O . THR A 1 73 ? 38.531 -5.921 7.396 1.00 15.07 73 THR A O 1
ATOM 1121 N N A ASP A 1 74 ? 38.066 -5.898 5.222 0.62 14.43 74 ASP A N 1
ATOM 1122 N N B ASP A 1 74 ? 37.938 -5.828 5.181 0.38 14.38 74 ASP A N 1
ATOM 1123 C CA A ASP A 1 74 ? 39.479 -6.111 4.935 0.62 14.37 74 ASP A CA 1
ATOM 1124 C CA B ASP A 1 74 ? 39.104 -6.048 4.399 0.38 16.64 74 ASP A CA 1
ATOM 1125 C C A ASP A 1 74 ? 40.212 -4.787 4.745 0.62 12.62 74 ASP A C 1
ATOM 1126 C C B ASP A 1 74 ? 39.862 -4.753 4.142 0.38 18.00 74 ASP A C 1
ATOM 1127 O O A ASP A 1 74 ? 41.410 -4.777 4.487 0.62 15.98 74 ASP A O 1
ATOM 1128 O O B ASP A 1 74 ? 40.809 -4.745 3.351 0.38 27.75 74 ASP A O 1
ATOM 1145 N N . LEU A 1 75 ? 39.500 -3.668 4.810 1.00 13.00 75 LEU A N 1
ATOM 1146 C CA . LEU A 1 75 ? 40.158 -2.380 4.662 1.00 12.66 75 LEU A CA 1
ATOM 1147 C C . LEU A 1 75 ? 40.790 -1.992 5.989 1.00 13.79 75 LEU A C 1
ATOM 1148 O O . LEU A 1 75 ? 40.296 -2.387 7.068 1.00 15.09 75 LEU A O 1
ATOM 1164 N N A PRO A 1 76 ? 41.825 -1.177 5.975 0.70 12.45 76 PRO A N 1
ATOM 1165 N N B PRO A 1 76 ? 41.893 -1.267 6.002 0.30 12.37 76 PRO A N 1
ATOM 1166 C CA A PRO A 1 76 ? 42.557 -0.676 4.811 0.70 12.82 76 PRO A CA 1
ATOM 1167 C CA B PRO A 1 76 ? 42.543 -0.695 4.823 0.30 13.03 76 PRO A CA 1
ATOM 1168 C C . PRO A 1 76 ? 43.325 -1.744 4.029 1.00 13.32 76 PRO A C 1
ATOM 1169 O O . PRO A 1 76 ? 43.880 -2.658 4.616 1.00 15.35 76 PRO A O 1
ATOM 1190 N N . VAL A 1 77 ? 43.369 -1.575 2.716 1.00 13.60 77 VAL A N 1
ATOM 1191 C CA . VAL A 1 77 ? 44.063 -2.509 1.832 1.00 15.76 77 VAL A CA 1
ATOM 1192 C C . VAL A 1 77 ? 44.854 -1.689 0.828 1.00 14.87 77 VAL A C 1
ATOM 1193 O O . VAL A 1 77 ? 44.385 -0.655 0.345 1.00 13.85 77 VAL A O 1
ATOM 1206 N N . ARG A 1 78 ? 46.043 -2.175 0.473 1.00 14.79 78 ARG A N 1
ATOM 1207 C CA . ARG A 1 78 ? 46.872 -1.463 -0.503 1.00 14.66 78 ARG A CA 1
ATOM 1208 C C . ARG A 1 78 ? 46.295 -1.665 -1.875 1.00 13.81 78 ARG A C 1
ATOM 1209 O O . ARG A 1 78 ? 45.943 -2.792 -2.328 1.00 14.63 78 ARG A O 1
ATOM 1230 N N . LEU A 1 79 ? 46.226 -0.553 -2.606 1.00 13.60 79 LEU A N 1
ATOM 1231 C CA . LEU A 1 79 ? 45.538 -0.572 -3.934 1.00 14.05 79 LEU A CA 1
ATOM 1232 C C . LEU A 1 79 ? 46.107 -1.529 -4.924 1.00 14.69 79 LEU A C 1
ATOM 1233 O O . LEU A 1 79 ? 45.343 -2.089 -5.718 1.00 15.85 79 LEU A O 1
ATOM 1249 N N . ASP A 1 80 ? 47.389 -1.755 -4.930 1.00 15.10 80 ASP A N 1
ATOM 1250 C CA . ASP A 1 80 ? 48.038 -2.617 -5.887 1.00 16.54 80 ASP A CA 1
ATOM 1251 C C . ASP A 1 80 ? 47.760 -4.073 -5.569 1.00 16.80 80 ASP A C 1
ATOM 1252 O O . ASP A 1 80 ? 48.188 -4.945 -6.330 1.00 20.54 80 ASP A O 1
ATOM 1261 N N . THR A 1 81 ? 47.037 -4.390 -4.517 1.00 16.09 81 THR A N 1
ATOM 1262 C CA . THR A 1 81 ? 46.621 -5.739 -4.204 1.00 16.03 81 THR A CA 1
ATOM 1263 C C . THR A 1 81 ? 45.108 -5.959 -4.571 1.00 17.72 81 THR A C 1
ATOM 1264 O O . THR A 1 81 ? 44.635 -7.092 -4.449 1.00 19.58 81 THR A O 1
ATOM 1275 N N . VAL A 1 82 ? 44.425 -4.905 -4.999 1.00 15.22 82 VAL A N 1
ATOM 1276 C CA . VAL A 1 82 ? 42.992 -4.973 -5.215 1.00 15.08 82 VAL A CA 1
ATOM 1277 C C . VAL A 1 82 ? 42.705 -5.341 -6.657 1.00 16.21 82 VAL A C 1
ATOM 1278 O O . VAL A 1 82 ? 43.069 -4.598 -7.576 1.00 18.12 82 VAL A O 1
ATOM 1291 N N . SER A 1 83 ? 42.032 -6.474 -6.843 1.00 16.27 83 SER A N 1
ATOM 1292 C CA . SER A 1 83 ? 41.568 -6.867 -8.147 1.00 17.34 83 SER A CA 1
ATOM 1293 C C . SER A 1 83 ? 40.302 -6.185 -8.600 1.00 14.51 83 SER A C 1
ATOM 1294 O O . SER A 1 83 ? 40.079 -5.935 -9.774 1.00 17.19 83 SER A O 1
ATOM 1302 N N . ALA A 1 84 ? 39.420 -5.876 -7.705 1.00 12.47 84 ALA A N 1
ATOM 1303 C CA . ALA A 1 84 ? 38.147 -5.251 -7.952 1.00 11.01 84 ALA A CA 1
ATOM 1304 C C . ALA A 1 84 ? 37.544 -4.782 -6.668 1.00 10.55 84 ALA A C 1
ATOM 1305 O O . ALA A 1 84 ? 37.765 -5.422 -5.630 1.00 11.68 84 ALA A O 1
ATOM 1312 N N . ALA A 1 85 ? 36.731 -3.716 -6.715 1.00 10.38 85 ALA A N 1
ATOM 1313 C CA . ALA A 1 85 ? 36.045 -3.180 -5.542 1.00 10.35 85 ALA A CA 1
ATOM 1314 C C . ALA A 1 85 ? 34.623 -2.883 -5.893 1.00 9.53 85 ALA A C 1
ATOM 1315 O O . ALA A 1 85 ? 34.207 -1.702 -5.863 1.00 10.04 85 ALA A O 1
ATOM 1322 N N . PRO A 1 86 ? 33.816 -3.880 -6.202 1.00 9.33 86 PRO A N 1
ATOM 1323 C CA . PRO A 1 86 ? 32.432 -3.635 -6.601 1.00 9.32 86 PRO A CA 1
ATOM 1324 C C . PRO A 1 86 ? 31.613 -3.026 -5.474 1.00 9.53 86 PRO A C 1
ATOM 1325 O O . PRO A 1 86 ? 31.758 -3.413 -4.298 1.00 11.03 86 PRO A O 1
ATOM 1336 N N . SER A 1 87 ? 30.734 -2.108 -5.833 1.00 9.33 87 SER A N 1
ATOM 1337 C CA . SER A 1 87 ? 29.776 -1.530 -4.930 1.00 9.80 87 SER A CA 1
ATOM 1338 C C . SER A 1 87 ? 28.482 -1.312 -5.684 1.00 9.80 87 SER A C 1
ATOM 1339 O O . SER A 1 87 ? 28.457 -1.092 -6.879 1.00 11.00 87 SER A O 1
ATOM 1347 N N . SER A 1 88 ? 27.376 -1.360 -4.941 1.00 10.73 88 SER A N 1
ATOM 1348 C CA A SER A 1 88 ? 26.076 -1.026 -5.525 0.51 10.90 88 SER A CA 1
ATOM 1349 C CA B SER A 1 88 ? 26.026 -1.184 -5.448 0.50 12.55 88 SER A CA 1
ATOM 1350 C C . SER A 1 88 ? 25.222 -0.273 -4.520 1.00 11.03 88 SER A C 1
ATOM 1351 O O . SER A 1 88 ? 25.447 -0.319 -3.301 1.00 12.87 88 SER A O 1
ATOM 1365 N N . ILE A 1 89 ? 24.291 0.483 -5.092 1.00 11.15 89 ILE A N 1
ATOM 1366 C CA . ILE A 1 89 ? 23.449 1.329 -4.292 1.00 10.90 89 ILE A CA 1
ATOM 1367 C C . ILE A 1 89 ? 22.101 1.472 -4.977 1.00 10.88 89 ILE A C 1
ATOM 1368 O O . ILE A 1 89 ? 21.971 1.456 -6.186 1.00 11.01 89 ILE A O 1
ATOM 1384 N N . SER A 1 90 ? 21.082 1.637 -4.147 1.00 11.03 90 SER A N 1
ATOM 1385 C CA . SER A 1 90 ? 19.725 2.079 -4.515 1.00 11.44 90 SER A CA 1
ATOM 1386 C C . SER A 1 90 ? 19.364 3.236 -3.604 1.00 11.12 90 SER A C 1
ATOM 1387 O O . SER A 1 90 ? 19.383 3.058 -2.361 1.00 11.60 90 SER A O 1
ATOM 1395 N N . TYR A 1 91 ? 19.048 4.366 -4.204 1.00 10.82 91 TYR A N 1
ATOM 1396 C CA . TYR A 1 91 ? 18.708 5.577 -3.481 1.00 10.76 91 TYR A CA 1
ATOM 1397 C C . TYR A 1 91 ? 17.238 5.917 -3.606 1.00 11.28 91 TYR A C 1
ATOM 1398 O O . TYR A 1 91 ? 16.616 5.689 -4.676 1.00 13.51 91 TYR A O 1
ATOM 1416 N N . GLY A 1 92 ? 16.697 6.485 -2.549 1.00 12.05 92 GLY A N 1
ATOM 1417 C CA . GLY A 1 92 ? 15.392 7.149 -2.502 1.00 13.11 92 GLY A CA 1
ATOM 1418 C C . GLY A 1 92 ? 15.578 8.642 -2.359 1.00 12.28 92 GLY A C 1
ATOM 1419 O O . GLY A 1 92 ? 16.160 9.123 -1.394 1.00 13.42 92 GLY A O 1
ATOM 1423 N N . PHE A 1 93 ? 15.149 9.384 -3.360 1.00 13.13 93 PHE A N 1
ATOM 1424 C CA . PHE A 1 93 ? 15.305 10.837 -3.405 1.00 12.86 93 PHE A CA 1
ATOM 1425 C C . PHE A 1 93 ? 14.027 11.512 -2.942 1.00 14.64 93 PHE A C 1
ATOM 1426 O O . PHE A 1 93 ? 12.973 10.918 -2.889 1.00 19.29 93 PHE A O 1
ATOM 1443 N N A VAL A 1 94 ? 14.162 12.754 -2.567 0.50 16.47 94 VAL A N 1
ATOM 1444 N N B VAL A 1 94 ? 14.092 12.804 -2.702 0.50 12.86 94 VAL A N 1
ATOM 1445 C CA A VAL A 1 94 ? 12.996 13.565 -2.175 0.50 16.13 94 VAL A CA 1
ATOM 1446 C CA B VAL A 1 94 ? 12.980 13.697 -2.385 0.50 14.38 94 VAL A CA 1
ATOM 1447 C C A VAL A 1 94 ? 12.857 14.675 -3.207 0.50 20.96 94 VAL A C 1
ATOM 1448 C C B VAL A 1 94 ? 13.084 15.073 -3.038 0.50 18.50 94 VAL A C 1
ATOM 1449 O O A VAL A 1 94 ? 13.877 15.220 -3.716 0.50 19.71 94 VAL A O 1
ATOM 1450 O O B VAL A 1 94 ? 14.134 15.565 -3.506 0.50 24.86 94 VAL A O 1
ATOM 1475 N N A ASP A 1 95 ? 11.597 15.016 -3.509 0.50 20.93 95 ASP A N 1
ATOM 1476 N N B ASP A 1 95 ? 11.931 15.725 -3.063 0.50 17.13 95 ASP A N 1
ATOM 1477 C CA A ASP A 1 95 ? 11.602 16.240 -4.370 0.50 18.45 95 ASP A CA 1
ATOM 1478 C CA B ASP A 1 95 ? 11.868 17.086 -3.559 0.50 16.95 95 ASP A CA 1
ATOM 1479 C C A ASP A 1 95 ? 11.822 17.353 -3.378 0.50 17.70 95 ASP A C 1
ATOM 1480 C C B ASP A 1 95 ? 11.915 18.009 -2.340 0.50 15.60 95 ASP A C 1
ATOM 1481 O O A ASP A 1 95 ? 11.502 17.276 -2.185 0.50 21.39 95 ASP A O 1
ATOM 1482 O O B ASP A 1 95 ? 11.845 17.554 -1.220 0.50 20.70 95 ASP A O 1
ATOM 1491 N N A GLY A 1 96 ? 12.443 18.395 -3.897 0.50 16.50 96 GLY A N 1
ATOM 1492 N N B GLY A 1 96 ? 12.043 19.320 -2.499 0.50 15.50 96 GLY A N 1
ATOM 1493 C CA A GLY A 1 96 ? 12.870 19.572 -3.233 0.50 15.48 96 GLY A CA 1
ATOM 1494 C CA B GLY A 1 96 ? 11.872 20.202 -1.321 0.50 17.47 96 GLY A CA 1
ATOM 1495 C C A GLY A 1 96 ? 13.973 19.265 -2.242 0.50 13.87 96 GLY A C 1
ATOM 1496 C C B GLY A 1 96 ? 13.047 20.291 -0.379 0.50 13.73 96 GLY A C 1
ATOM 1497 O O A GLY A 1 96 ? 14.701 18.308 -2.537 0.50 13.25 96 GLY A O 1
ATOM 1498 O O B GLY A 1 96 ? 12.912 20.836 0.719 0.50 13.05 96 GLY A O 1
ATOM 1499 N N A ALA A 1 97 ? 14.058 20.083 -1.194 0.50 12.80 97 ALA A N 1
ATOM 1500 N N B ALA A 1 97 ? 14.190 19.788 -0.778 0.50 12.67 97 ALA A N 1
ATOM 1501 C CA A ALA A 1 97 ? 15.141 20.099 -0.235 0.50 13.73 97 ALA A CA 1
ATOM 1502 C CA B ALA A 1 97 ? 15.389 19.866 -0.006 0.50 12.86 97 ALA A CA 1
ATOM 1503 C C A ALA A 1 97 ? 16.427 20.597 -0.934 0.50 12.68 97 ALA A C 1
ATOM 1504 C C B ALA A 1 97 ? 16.533 20.316 -0.922 0.50 11.67 97 ALA A C 1
ATOM 1505 O O A ALA A 1 97 ? 16.408 20.972 -2.106 0.50 14.57 97 ALA A O 1
ATOM 1506 O O B ALA A 1 97 ? 16.419 20.376 -2.126 0.50 15.39 97 ALA A O 1
ATOM 1519 N N A VAL A 1 98 ? 17.578 20.653 -0.272 0.50 11.26 98 VAL A N 1
ATOM 1520 N N B VAL A 1 98 ? 17.622 20.653 -0.257 0.50 11.23 98 VAL A N 1
ATOM 1521 C CA A VAL A 1 98 ? 18.842 20.988 -0.901 0.50 10.83 98 VAL A CA 1
ATOM 1522 C CA B VAL A 1 98 ? 18.859 20.990 -0.910 0.50 10.84 98 VAL A CA 1
ATOM 1523 C C . VAL A 1 98 ? 19.864 19.971 -0.424 1.00 10.83 98 VAL A C 1
ATOM 1524 O O . VAL A 1 98 ? 20.133 19.910 0.801 1.00 11.25 98 VAL A O 1
ATOM 1539 N N . TYR A 1 99 ? 20.387 19.171 -1.329 1.00 10.57 99 TYR A N 1
ATOM 1540 C CA . TYR A 1 99 ? 21.241 18.034 -0.931 1.00 9.93 99 TYR A CA 1
ATOM 1541 C C . TYR A 1 99 ? 21.953 17.490 -2.124 1.00 10.04 99 TYR A C 1
ATOM 1542 O O . TYR A 1 99 ? 21.558 17.670 -3.259 1.00 10.42 99 TYR A O 1
ATOM 1560 N N . ASN A 1 100 ? 22.989 16.722 -1.830 1.00 9.53 100 ASN A N 1
ATOM 1561 C CA . ASN A 1 100 ? 23.497 15.739 -2.789 1.00 9.49 100 ASN A CA 1
ATOM 1562 C C . ASN A 1 100 ? 23.308 14.332 -2.200 1.00 9.18 100 ASN A C 1
ATOM 1563 O O . ASN A 1 100 ? 23.116 14.127 -0.997 1.00 10.03 100 ASN A O 1
ATOM 1574 N N . ALA A 1 101 ? 23.333 13.372 -3.129 1.00 9.16 101 ALA A N 1
ATOM 1575 C CA . ALA A 1 101 ? 23.506 11.962 -2.845 1.00 8.93 101 ALA A CA 1
ATOM 1576 C C . ALA A 1 101 ? 24.884 11.598 -3.341 1.00 8.58 101 ALA A C 1
ATOM 1577 O O . ALA A 1 101 ? 25.180 11.816 -4.530 1.00 9.82 101 ALA A O 1
ATOM 1584 N N . SER A 1 102 ? 25.760 11.140 -2.465 1.00 8.44 102 SER A N 1
ATOM 1585 C CA . SER A 1 102 ? 27.147 10.921 -2.858 1.00 8.69 102 SER A CA 1
ATOM 1586 C C . SER A 1 102 ? 27.801 9.794 -2.131 1.00 7.71 102 SER A C 1
ATOM 1587 O O . SER A 1 102 ? 27.562 9.475 -0.989 1.00 8.64 102 SER A O 1
ATOM 1595 N N . TYR A 1 103 ? 28.736 9.189 -2.876 1.00 7.83 103 TYR A N 1
ATOM 1596 C CA . TYR A 1 103 ? 29.765 8.336 -2.314 1.00 8.00 103 TYR A CA 1
ATOM 1597 C C . TYR A 1 103 ? 30.993 9.167 -1.871 1.00 8.02 103 TYR A C 1
ATOM 1598 O O . TYR A 1 103 ? 31.350 10.147 -2.544 1.00 9.24 103 TYR A O 1
ATOM 1616 N N A ASP A 1 104 ? 31.625 8.738 -0.789 0.44 9.58 104 ASP A N 1
ATOM 1617 N N B ASP A 1 104 ? 31.590 8.706 -0.776 0.56 7.67 104 ASP A N 1
ATOM 1618 C CA A ASP A 1 104 ? 32.853 9.274 -0.226 0.44 8.28 104 ASP A CA 1
ATOM 1619 C CA B ASP A 1 104 ? 32.867 9.155 -0.301 0.56 8.72 104 ASP A CA 1
ATOM 1620 C C A ASP A 1 104 ? 33.843 8.118 -0.142 0.44 9.62 104 ASP A C 1
ATOM 1621 C C B ASP A 1 104 ? 33.787 7.929 -0.242 0.56 8.92 104 ASP A C 1
ATOM 1622 O O A ASP A 1 104 ? 33.629 7.221 0.686 0.44 9.68 104 ASP A O 1
ATOM 1623 O O B ASP A 1 104 ? 33.468 6.947 0.419 0.56 8.86 104 ASP A O 1
ATOM 1640 N N . ILE A 1 105 ? 34.868 8.051 -0.989 1.00 9.50 105 ILE A N 1
ATOM 1641 C CA . ILE A 1 105 ? 35.856 6.976 -1.057 1.00 9.78 105 ILE A CA 1
ATOM 1642 C C . ILE A 1 105 ? 37.180 7.587 -0.593 1.00 8.77 105 ILE A C 1
ATOM 1643 O O . ILE A 1 105 ? 37.615 8.598 -1.180 1.00 10.32 105 ILE A O 1
ATOM 1656 N N . TRP A 1 106 ? 37.775 7.032 0.413 1.00 8.39 106 TRP A N 1
ATOM 1657 C CA . TRP A 1 106 ? 38.954 7.621 1.052 1.00 8.80 106 TRP A CA 1
ATOM 1658 C C . TRP A 1 106 ? 40.201 6.801 0.776 1.00 9.19 106 TRP A C 1
ATOM 1659 O O . TRP A 1 106 ? 40.198 5.569 0.942 1.00 9.70 106 TRP A O 1
ATOM 1680 N N . LEU A 1 107 ? 41.262 7.523 0.414 1.00 9.53 107 LEU A N 1
ATOM 1681 C CA . LEU A 1 107 ? 42.569 6.970 0.110 1.00 9.84 107 LEU A CA 1
ATOM 1682 C C . LEU A 1 107 ? 43.616 7.640 0.947 1.00 10.24 107 LEU A C 1
ATOM 1683 O O . LEU A 1 107 ? 43.545 8.839 1.254 1.00 10.75 107 LEU A O 1
ATOM 1699 N N . ASP A 1 108 ? 44.690 6.926 1.292 1.00 11.04 108 ASP A N 1
ATOM 1700 C CA . ASP A 1 108 ? 45.776 7.481 2.124 1.00 11.49 108 ASP A CA 1
ATOM 1701 C C . ASP A 1 108 ? 47.061 6.764 1.790 1.00 12.35 108 ASP A C 1
ATOM 1702 O O . ASP A 1 108 ? 47.006 5.571 1.470 1.00 13.31 108 ASP A O 1
ATOM 1711 N N . PRO A 1 109 ? 48.218 7.379 1.953 1.00 13.53 109 PRO A N 1
ATOM 1712 C CA . PRO A 1 109 ? 49.484 6.631 1.793 1.00 15.26 109 PRO A CA 1
ATOM 1713 C C . PRO A 1 109 ? 49.765 5.606 2.892 1.00 15.90 109 PRO A C 1
ATOM 1714 O O . PRO A 1 109 ? 50.626 4.735 2.701 1.00 18.58 109 PRO A O 1
ATOM 1725 N N . THR A 1 110 ? 49.042 5.727 3.994 1.00 15.36 110 THR A N 1
ATOM 1726 C CA . THR A 1 110 ? 49.183 4.791 5.088 1.00 16.39 110 THR A CA 1
ATOM 1727 C C . THR A 1 110 ? 47.915 3.946 5.269 1.00 14.45 110 THR A C 1
ATOM 1728 O O . THR A 1 110 ? 46.858 4.301 4.722 1.00 14.55 110 THR A O 1
ATOM 1739 N N . ALA A 1 111 ? 48.015 2.870 6.056 1.00 15.63 111 ALA A N 1
ATOM 1740 C CA . ALA A 1 111 ? 46.861 1.994 6.342 1.00 14.93 111 ALA A CA 1
ATOM 1741 C C . ALA A 1 111 ? 46.041 2.642 7.416 1.00 14.55 111 ALA A C 1
ATOM 1742 O O . ALA A 1 111 ? 45.941 2.179 8.541 1.00 16.70 111 ALA A O 1
ATOM 1749 N N . ARG A 1 112 ? 45.459 3.771 7.077 1.00 14.16 112 ARG A N 1
ATOM 1750 C CA . ARG A 1 112 ? 44.854 4.672 8.000 1.00 14.17 112 ARG A CA 1
ATOM 1751 C C . ARG A 1 112 ? 43.459 4.238 8.502 1.00 12.87 112 ARG A C 1
ATOM 1752 O O . ARG A 1 112 ? 42.598 3.933 7.697 1.00 14.01 112 ARG A O 1
ATOM 1773 N N . THR A 1 113 ? 43.262 4.209 9.832 1.00 13.68 113 THR A N 1
ATOM 1774 C CA . THR A 1 113 ? 42.012 3.854 10.456 1.00 13.09 113 THR A CA 1
ATOM 1775 C C . THR A 1 113 ? 41.365 4.973 11.265 1.00 13.03 113 THR A C 1
ATOM 1776 O O . THR A 1 113 ? 40.217 4.787 11.719 1.00 13.90 113 THR A O 1
ATOM 1787 N N . ASP A 1 114 ? 42.100 6.069 11.401 1.00 13.50 114 ASP A N 1
ATOM 1788 C CA . ASP A 1 114 ? 41.589 7.178 12.154 1.00 12.80 114 ASP A CA 1
ATOM 1789 C C . ASP A 1 114 ? 42.040 8.478 11.521 1.00 12.77 114 ASP A C 1
ATOM 1790 O O . ASP A 1 114 ? 43.008 8.494 10.763 1.00 14.41 114 ASP A O 1
ATOM 1799 N N . GLY A 1 115 ? 41.397 9.558 11.850 1.00 13.46 115 GLY A N 1
ATOM 1800 C CA . GLY A 1 115 ? 41.812 10.847 11.337 1.00 13.52 115 GLY A CA 1
ATOM 1801 C C . GLY A 1 115 ? 41.463 11.108 9.880 1.00 12.04 115 GLY A C 1
ATOM 1802 O O . GLY A 1 115 ? 40.674 10.403 9.244 1.00 13.60 115 GLY A O 1
ATOM 1806 N N . VAL A 1 116 ? 42.010 12.204 9.364 1.00 12.64 116 VAL A N 1
ATOM 1807 C CA . VAL A 1 116 ? 41.729 12.661 8.006 1.00 12.79 116 VAL A CA 1
ATOM 1808 C C . VAL A 1 116 ? 42.592 11.925 7.008 1.00 11.59 116 VAL A C 1
ATOM 1809 O O . VAL A 1 116 ? 43.803 11.917 7.093 1.00 14.71 116 VAL A O 1
ATOM 1822 N N . ASN A 1 117 ? 41.973 11.271 6.027 1.00 11.12 117 ASN A N 1
ATOM 1823 C CA . ASN A 1 117 ? 42.689 10.636 4.926 1.00 11.44 117 ASN A CA 1
ATOM 1824 C C . ASN A 1 117 ? 43.071 11.690 3.928 1.00 11.05 117 ASN A C 1
ATOM 1825 O O . ASN A 1 117 ? 42.410 12.668 3.697 1.00 12.62 117 ASN A O 1
ATOM 1836 N N . GLN A 1 118 ? 44.221 11.457 3.252 1.00 11.68 118 GLN A N 1
ATOM 1837 C CA . GLN A 1 118 ? 44.786 12.509 2.423 1.00 12.16 118 GLN A CA 1
ATOM 1838 C C . GLN A 1 118 ? 43.942 12.805 1.174 1.00 11.45 118 GLN A C 1
ATOM 1839 O O . GLN A 1 118 ? 43.980 13.943 0.753 1.00 13.26 118 GLN A O 1
ATOM 1864 N N . THR A 1 119 ? 43.285 11.809 0.569 1.00 11.85 119 THR A N 1
ATOM 1865 C CA . THR A 1 119 ? 42.485 12.054 -0.619 1.00 12.07 119 THR A CA 1
ATOM 1866 C C . THR A 1 119 ? 41.060 11.514 -0.461 1.00 11.06 119 THR A C 1
ATOM 1867 O O . THR A 1 119 ? 40.868 10.363 -0.103 1.00 12.03 119 THR A O 1
ATOM 1878 N N A GLU A 1 120 ? 40.194 12.375 -0.957 0.44 11.63 120 GLU A N 1
ATOM 1879 N N B GLU A 1 120 ? 40.105 12.386 -0.780 0.34 11.51 120 GLU A N 1
ATOM 1880 N N C GLU A 1 120 ? 39.987 12.345 -0.485 0.22 11.35 120 GLU A N 1
ATOM 1881 C CA A GLU A 1 120 ? 38.786 12.046 -0.934 0.44 10.98 120 GLU A CA 1
ATOM 1882 C CA B GLU A 1 120 ? 38.692 12.063 -0.796 0.34 10.98 120 GLU A CA 1
ATOM 1883 C CA C GLU A 1 120 ? 38.584 11.986 -0.711 0.22 11.16 120 GLU A CA 1
ATOM 1884 C C A GLU A 1 120 ? 38.255 12.034 -2.352 0.44 10.06 120 GLU A C 1
ATOM 1885 C C B GLU A 1 120 ? 38.170 12.038 -2.226 0.34 9.89 120 GLU A C 1
ATOM 1886 C C C GLU A 1 120 ? 38.285 11.961 -2.215 0.22 9.96 120 GLU A C 1
ATOM 1887 O O A GLU A 1 120 ? 38.404 13.026 -3.076 0.44 11.97 120 GLU A O 1
ATOM 1888 O O B GLU A 1 120 ? 38.245 13.073 -2.912 0.34 13.02 120 GLU A O 1
ATOM 1889 O O C GLU A 1 120 ? 38.638 12.918 -2.920 0.22 10.49 120 GLU A O 1
ATOM 1905 N N . ILE A 1 121 ? 37.648 10.908 -2.715 1.00 8.60 121 ILE A N 1
ATOM 1906 C CA . ILE A 1 121 ? 36.902 10.851 -3.954 1.00 8.33 121 ILE A CA 1
ATOM 1907 C C . ILE A 1 121 ? 35.443 10.992 -3.609 1.00 8.31 121 ILE A C 1
ATOM 1908 O O . ILE A 1 121 ? 34.931 10.198 -2.815 1.00 10.03 121 ILE A O 1
ATOM 1923 N N A MET A 1 122 ? 34.785 11.943 -4.236 0.44 8.37 122 MET A N 1
ATOM 1924 N N B MET A 1 122 ? 34.734 11.932 -4.188 0.56 8.56 122 MET A N 1
ATOM 1925 C CA A MET A 1 122 ? 33.350 12.086 -4.127 0.44 8.86 122 MET A CA 1
ATOM 1926 C CA B MET A 1 122 ? 33.307 12.100 -3.984 0.56 9.38 122 MET A CA 1
ATOM 1927 C C A MET A 1 122 ? 32.707 11.705 -5.457 0.44 8.69 122 MET A C 1
ATOM 1928 C C B MET A 1 122 ? 32.536 11.920 -5.285 0.56 8.83 122 MET A C 1
ATOM 1929 O O A MET A 1 122 ? 33.206 12.091 -6.511 0.44 9.90 122 MET A O 1
ATOM 1930 O O B MET A 1 122 ? 32.818 12.689 -6.223 0.56 14.42 122 MET A O 1
ATOM 1951 N N . ILE A 1 123 ? 31.612 10.970 -5.347 1.00 8.55 123 ILE A N 1
ATOM 1952 C CA . ILE A 1 123 ? 30.856 10.665 -6.562 1.00 8.42 123 ILE A CA 1
ATOM 1953 C C . ILE A 1 123 ? 29.451 11.154 -6.283 1.00 8.44 123 ILE A C 1
ATOM 1954 O O . ILE A 1 123 ? 28.758 10.590 -5.443 1.00 9.01 123 ILE A O 1
ATOM 1969 N N . TRP A 1 124 ? 29.016 12.177 -6.997 1.00 8.78 124 TRP A N 1
ATOM 1970 C CA . TRP A 1 124 ? 27.679 12.756 -6.815 1.00 8.96 124 TRP A CA 1
ATOM 1971 C C . TRP A 1 124 ? 26.713 12.068 -7.760 1.00 9.13 124 TRP A C 1
ATOM 1972 O O . TRP A 1 124 ? 26.779 12.224 -8.979 1.00 10.08 124 TRP A O 1
ATOM 1993 N N . PHE A 1 125 ? 25.821 11.267 -7.184 1.00 8.78 125 PHE A N 1
ATOM 1994 C CA . PHE A 1 125 ? 24.764 10.603 -7.888 1.00 9.35 125 PHE A CA 1
ATOM 1995 C C . PHE A 1 125 ? 23.581 11.494 -8.135 1.00 9.77 125 PHE A C 1
ATOM 1996 O O . PHE A 1 125 ? 22.779 11.241 -9.045 1.00 11.09 125 PHE A O 1
ATOM 2013 N N . ASN A 1 126 ? 23.391 12.545 -7.312 1.00 9.62 126 ASN A N 1
ATOM 2014 C CA . ASN A 1 126 ? 22.328 13.485 -7.508 1.00 10.04 126 ASN A CA 1
ATOM 2015 C C . ASN A 1 126 ? 22.689 14.767 -6.774 1.00 10.16 126 ASN A C 1
ATOM 2016 O O . ASN A 1 126 ? 23.418 14.713 -5.787 1.00 11.06 126 ASN A O 1
ATOM 2027 N N . ARG A 1 127 ? 22.178 15.861 -7.258 1.00 12.09 127 ARG A N 1
ATOM 2028 C CA A ARG A 1 127 ? 22.379 17.227 -6.792 0.61 13.74 127 ARG A CA 1
ATOM 2029 C CA B ARG A 1 127 ? 22.269 17.116 -6.507 0.39 13.52 127 ARG A CA 1
ATOM 2030 C C . ARG A 1 127 ? 20.996 17.908 -6.825 1.00 14.69 127 ARG A C 1
ATOM 2031 O O . ARG A 1 127 ? 20.496 17.933 -7.950 1.00 17.25 127 ARG A O 1
ATOM 2071 N N . VAL A 1 128 ? 20.430 18.451 -5.778 1.00 13.38 128 VAL A N 1
ATOM 2072 C CA . VAL A 1 128 ? 19.244 19.270 -5.851 1.00 13.58 128 VAL A CA 1
ATOM 2073 C C . VAL A 1 128 ? 19.537 20.561 -5.082 1.00 12.66 128 VAL A C 1
ATOM 2074 O O . VAL A 1 128 ? 19.976 20.559 -3.940 1.00 12.25 128 VAL A O 1
ATOM 2087 N N . GLY A 1 129 ? 19.275 21.719 -5.728 1.00 13.51 129 GLY A N 1
ATOM 2088 C CA . GLY A 1 129 ? 19.511 22.992 -5.134 1.00 14.43 129 GLY A CA 1
ATOM 2089 C C . GLY A 1 129 ? 20.846 23.583 -5.498 1.00 13.60 129 GLY A C 1
ATOM 2090 O O . GLY A 1 129 ? 21.655 22.998 -6.223 1.00 15.17 129 GLY A O 1
ATOM 2094 N N . PRO A 1 130 ? 21.090 24.786 -5.004 1.00 14.14 130 PRO A N 1
ATOM 2095 C CA . PRO A 1 130 ? 22.244 25.579 -5.447 1.00 15.37 130 PRO A CA 1
ATOM 2096 C C . PRO A 1 130 ? 23.524 25.296 -4.670 1.00 14.30 130 PRO A C 1
ATOM 2097 O O . PRO A 1 130 ? 24.078 26.072 -3.921 1.00 16.63 130 PRO A O 1
ATOM 2108 N N . ILE A 1 131 ? 23.993 24.066 -4.924 1.00 14.28 131 ILE A N 1
ATOM 2109 C CA . ILE A 1 131 ? 25.223 23.564 -4.307 1.00 13.95 131 ILE A CA 1
ATOM 2110 C C . ILE A 1 131 ? 26.204 23.053 -5.374 1.00 13.96 131 ILE A C 1
ATOM 2111 O O . ILE A 1 131 ? 25.781 22.721 -6.497 1.00 15.36 131 ILE A O 1
ATOM 2127 N N . GLN A 1 132 ? 27.468 22.993 -5.025 1.00 13.97 132 GLN A N 1
ATOM 2128 C CA . GLN A 1 132 ? 28.457 22.472 -5.990 1.00 14.41 132 GLN A CA 1
ATOM 2129 C C . GLN A 1 132 ? 29.574 21.868 -5.186 1.00 12.64 132 GLN A C 1
ATOM 2130 O O . GLN A 1 132 ? 29.715 22.146 -4.009 1.00 14.81 132 GLN A O 1
ATOM 2144 N N . PRO A 1 133 ? 30.422 21.085 -5.809 1.00 11.76 133 PRO A N 1
ATOM 2145 C CA . PRO A 1 133 ? 31.585 20.536 -5.107 1.00 12.02 133 PRO A CA 1
ATOM 2146 C C . PRO A 1 133 ? 32.576 21.580 -4.677 1.00 13.12 133 PRO A C 1
ATOM 2147 O O . PRO A 1 133 ? 32.603 22.684 -5.158 1.00 15.47 133 PRO A O 1
ATOM 2158 N N A ILE A 1 134 ? 33.450 21.102 -3.826 0.64 16.60 134 ILE A N 1
ATOM 2159 N N B ILE A 1 134 ? 33.427 21.257 -3.711 0.36 14.88 134 ILE A N 1
ATOM 2160 C CA A ILE A 1 134 ? 34.682 21.752 -3.402 0.64 15.07 134 ILE A CA 1
ATOM 2161 C CA B ILE A 1 134 ? 34.434 22.291 -3.483 0.36 16.33 134 ILE A CA 1
ATOM 2162 C C A ILE A 1 134 ? 35.565 22.061 -4.591 0.64 15.03 134 ILE A C 1
ATOM 2163 C C B ILE A 1 134 ? 35.372 22.223 -4.672 0.36 14.20 134 ILE A C 1
ATOM 2164 O O A ILE A 1 134 ? 35.793 21.248 -5.479 0.64 13.22 134 ILE A O 1
ATOM 2165 O O B ILE A 1 134 ? 35.349 21.270 -5.417 0.36 18.24 134 ILE A O 1
ATOM 2180 N N . GLY A 1 135 ? 36.140 23.292 -4.707 1.00 15.25 135 GLY A N 1
ATOM 2181 C CA . GLY A 1 135 ? 37.120 23.538 -5.702 1.00 14.69 135 GLY A CA 1
ATOM 2182 C C . GLY A 1 135 ? 36.568 24.079 -7.030 1.00 13.88 135 GLY A C 1
ATOM 2183 O O . GLY A 1 135 ? 35.646 24.895 -7.027 1.00 16.42 135 GLY A O 1
ATOM 2187 N N . SER A 1 136 ? 37.149 23.618 -8.114 1.00 13.06 136 SER A N 1
ATOM 2188 C CA . SER A 1 136 ? 36.895 24.093 -9.455 1.00 13.08 136 SER A CA 1
ATOM 2189 C C . SER A 1 136 ? 36.528 22.974 -10.389 1.00 11.11 136 SER A C 1
ATOM 2190 O O . SER A 1 136 ? 37.155 21.912 -10.265 1.00 11.99 136 SER A O 1
ATOM 2198 N N . PRO A 1 137 ? 35.686 23.155 -11.381 1.00 11.38 137 PRO A N 1
ATOM 2199 C CA . PRO A 1 137 ? 35.557 22.173 -12.430 1.00 11.28 137 PRO A CA 1
ATOM 2200 C C . PRO A 1 137 ? 36.848 22.060 -13.213 1.00 11.19 137 PRO A C 1
ATOM 2201 O O . PRO A 1 137 ? 37.616 23.032 -13.327 1.00 12.17 137 PRO A O 1
ATOM 2212 N N . VAL A 1 138 ? 37.086 20.921 -13.793 1.00 10.49 138 VAL A N 1
ATOM 2213 C CA . VAL A 1 138 ? 38.240 20.636 -14.620 1.00 11.26 138 VAL A CA 1
ATOM 2214 C C . VAL A 1 138 ? 37.867 20.261 -16.048 1.00 10.90 138 VAL A C 1
ATOM 2215 O O . VAL A 1 138 ? 38.555 20.630 -16.982 1.00 12.61 138 VAL A O 1
ATOM 2228 N N . GLY A 1 139 ? 36.830 19.494 -16.200 1.00 10.48 139 GLY A N 1
ATOM 2229 C CA . GLY A 1 139 ? 36.446 18.911 -17.494 1.00 10.51 139 GLY A CA 1
ATOM 2230 C C . GLY A 1 139 ? 35.594 17.702 -17.203 1.00 10.12 139 GLY A C 1
ATOM 2231 O O . GLY A 1 139 ? 35.066 17.508 -16.122 1.00 11.71 139 GLY A O 1
ATOM 2235 N N A THR A 1 140 ? 35.404 16.880 -18.250 0.75 11.69 140 THR A N 1
ATOM 2236 N N B THR A 1 140 ? 35.560 16.870 -18.236 0.25 11.84 140 THR A N 1
ATOM 2237 C CA A THR A 1 140 ? 34.644 15.651 -18.092 0.75 11.85 140 THR A CA 1
ATOM 2238 C CA B THR A 1 140 ? 34.696 15.693 -18.151 0.25 14.19 140 THR A CA 1
ATOM 2239 C C A THR A 1 140 ? 35.581 14.462 -17.995 0.75 11.24 140 THR A C 1
ATOM 2240 C C B THR A 1 140 ? 35.429 14.382 -18.281 0.25 13.43 140 THR A C 1
ATOM 2241 O O A THR A 1 140 ? 36.766 14.494 -18.390 0.75 12.64 140 THR A O 1
ATOM 2242 O O B THR A 1 140 ? 36.352 14.306 -19.102 0.25 20.35 140 THR A O 1
ATOM 2263 N N . ALA A 1 141 ? 35.081 13.361 -17.512 1.00 12.49 141 ALA A N 1
ATOM 2264 C CA . ALA A 1 141 ? 35.737 12.059 -17.517 1.00 13.32 141 ALA A CA 1
ATOM 2265 C C . ALA A 1 141 ? 34.699 10.985 -17.794 1.00 11.11 141 ALA A C 1
ATOM 2266 O O . ALA A 1 141 ? 33.562 11.134 -17.365 1.00 13.03 141 ALA A O 1
ATOM 2273 N N . SER A 1 142 ? 35.071 9.934 -18.429 1.00 10.44 142 SER A N 1
ATOM 2274 C CA . SER A 1 142 ? 34.272 8.775 -18.630 1.00 10.19 142 SER A CA 1
ATOM 2275 C C . SER A 1 142 ? 34.787 7.673 -17.691 1.00 9.41 142 SER A C 1
ATOM 2276 O O . SER A 1 142 ? 35.920 7.257 -17.841 1.00 10.97 142 SER A O 1
ATOM 2284 N N . VAL A 1 143 ? 33.929 7.261 -16.753 1.00 9.18 143 VAL A N 1
ATOM 2285 C CA . VAL A 1 143 ? 34.302 6.272 -15.774 1.00 9.14 143 VAL A CA 1
ATOM 2286 C C . VAL A 1 143 ? 33.133 5.308 -15.628 1.00 9.28 143 VAL A C 1
ATOM 2287 O O . VAL A 1 143 ? 32.002 5.695 -15.374 1.00 10.17 143 VAL A O 1
ATOM 2300 N N . GLY A 1 144 ? 33.451 3.993 -15.792 1.00 10.01 144 GLY A N 1
ATOM 2301 C CA . GLY A 1 144 ? 32.414 3.004 -15.641 1.00 10.22 144 GLY A CA 1
ATOM 2302 C C . GLY A 1 144 ? 31.315 3.089 -16.707 1.00 10.24 144 GLY A C 1
ATOM 2303 O O . GLY A 1 144 ? 30.236 2.578 -16.465 1.00 11.57 144 GLY A O 1
ATOM 2307 N N . GLY A 1 145 ? 31.593 3.673 -17.840 1.00 9.74 145 GLY A N 1
ATOM 2308 C CA . GLY A 1 145 ? 30.597 3.780 -18.893 1.00 10.65 145 GLY A CA 1
ATOM 2309 C C . GLY A 1 145 ? 29.698 4.968 -18.763 1.00 11.82 145 GLY A C 1
ATOM 2310 O O . GLY A 1 145 ? 28.765 5.091 -19.590 1.00 14.41 145 GLY A O 1
ATOM 2314 N N . ARG A 1 146 ? 29.979 5.828 -17.799 1.00 11.10 146 ARG A N 1
ATOM 2315 C CA . ARG A 1 146 ? 29.154 7.013 -17.533 1.00 12.60 146 ARG A CA 1
ATOM 2316 C C . ARG A 1 146 ? 30.034 8.238 -17.653 1.00 10.45 146 ARG A C 1
ATOM 2317 O O . ARG A 1 146 ? 31.231 8.179 -17.352 1.00 10.23 146 ARG A O 1
ATOM 2334 N N . THR A 1 147 ? 29.453 9.378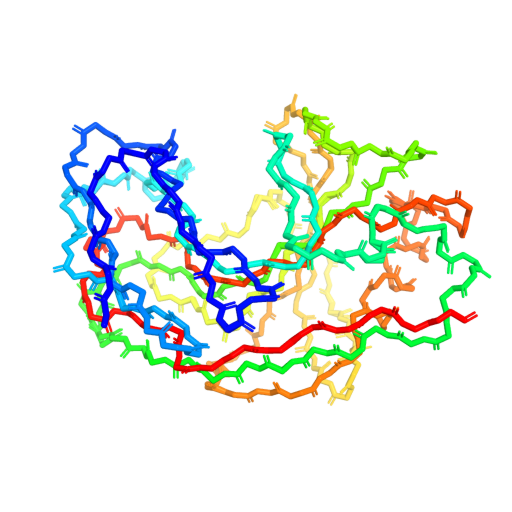 -17.982 1.00 11.23 147 THR A N 1
ATOM 2335 C CA . THR A 1 147 ? 30.156 10.645 -18.057 1.00 10.44 147 THR A CA 1
ATOM 2336 C C . THR A 1 147 ? 29.983 11.391 -16.724 1.00 9.86 147 THR A C 1
ATOM 2337 O O . THR A 1 147 ? 28.889 11.376 -16.094 1.00 12.12 147 THR A O 1
ATOM 2348 N N . TRP A 1 148 ? 31.055 12.051 -16.301 1.00 9.28 148 TRP A N 1
ATOM 2349 C CA . TRP A 1 148 ? 31.099 12.834 -15.075 1.00 9.00 148 TRP A CA 1
ATOM 2350 C C . TRP A 1 148 ? 31.747 14.180 -15.310 1.00 9.32 148 TRP A C 1
ATOM 2351 O O . TRP A 1 148 ? 32.734 14.227 -16.053 1.00 10.37 148 TRP A O 1
ATOM 2372 N N . GLU A 1 149 ? 31.259 15.206 -14.656 1.00 8.49 149 GLU A N 1
ATOM 2373 C CA . GLU A 1 149 ? 31.998 16.466 -14.585 1.00 9.15 149 GLU A CA 1
ATOM 2374 C C . GLU A 1 149 ? 32.950 16.338 -13.382 1.00 9.02 149 GLU A C 1
ATOM 2375 O O . GLU A 1 149 ? 32.512 16.044 -12.271 1.00 9.78 149 GLU A O 1
ATOM 2387 N N . VAL A 1 150 ? 34.240 16.494 -13.628 1.00 9.14 150 VAL A N 1
ATOM 2388 C CA . VAL A 1 150 ? 35.265 16.394 -12.618 1.00 8.58 150 VAL A CA 1
ATOM 2389 C C . VAL A 1 150 ? 35.530 17.748 -11.999 1.00 9.00 150 VAL A C 1
ATOM 2390 O O . VAL A 1 150 ? 35.723 18.728 -12.748 1.00 10.02 150 VAL A O 1
ATOM 2403 N N . TRP A 1 151 ? 35.556 17.810 -10.690 1.00 9.56 151 TRP A N 1
ATOM 2404 C CA . TRP A 1 151 ? 35.970 18.959 -9.926 1.00 10.09 151 TRP A CA 1
ATOM 2405 C C . TRP A 1 151 ? 37.161 18.571 -9.056 1.00 10.00 151 TRP A C 1
ATOM 2406 O O . TRP A 1 151 ? 37.271 17.444 -8.590 1.00 11.15 151 TRP A O 1
ATOM 2427 N N . SER A 1 152 ? 38.043 19.513 -8.778 1.00 10.76 152 SER A N 1
ATOM 2428 C CA . SER A 1 152 ? 39.222 19.272 -7.917 1.00 11.97 152 SER A CA 1
ATOM 2429 C C . SER A 1 152 ? 39.420 20.427 -7.002 1.00 12.52 152 SER A C 1
ATOM 2430 O O . SER A 1 152 ? 39.278 21.602 -7.403 1.00 13.50 152 SER A O 1
ATOM 2438 N N . GLY A 1 153 ? 39.741 20.172 -5.769 1.00 13.45 153 GLY A N 1
ATOM 2439 C CA . GLY A 1 153 ? 40.203 21.201 -4.866 1.00 15.46 153 GLY A CA 1
ATOM 2440 C C . GLY A 1 153 ? 40.616 20.598 -3.562 1.00 13.20 153 GLY A C 1
ATOM 2441 O O . GLY A 1 153 ? 41.012 19.440 -3.464 1.00 15.26 153 GLY A O 1
ATOM 2445 N N . GLY A 1 154 ? 40.593 21.428 -2.518 1.00 14.01 154 GLY A N 1
ATOM 2446 C CA . GLY A 1 154 ? 41.003 21.049 -1.185 1.00 14.93 154 GLY A CA 1
ATOM 2447 C C . GLY A 1 154 ? 40.077 21.728 -0.177 1.00 14.45 154 GLY A C 1
ATOM 2448 O O . GLY A 1 154 ? 39.590 22.794 -0.442 1.00 17.18 154 GLY A O 1
ATOM 2452 N N . ASN A 1 155 ? 39.917 21.037 0.937 1.00 16.03 155 ASN A N 1
ATOM 2453 C CA . ASN A 1 155 ? 39.051 21.557 2.022 1.00 18.84 155 ASN A CA 1
ATOM 2454 C C . ASN A 1 155 ? 39.864 22.064 3.180 1.00 20.76 155 ASN A C 1
ATOM 2455 O O . ASN A 1 155 ? 39.212 22.414 4.168 1.00 24.89 155 ASN A O 1
ATOM 2466 N N . GLY A 1 156 ? 41.171 22.127 3.085 1.00 19.29 156 GLY A N 1
ATOM 2467 C CA . GLY A 1 156 ? 41.942 22.517 4.217 1.00 22.52 156 GLY A CA 1
ATOM 2468 C C . GLY A 1 156 ? 42.470 21.378 4.996 1.00 24.23 156 GLY A C 1
ATOM 2469 O O . GLY A 1 156 ? 43.369 21.600 5.808 1.00 24.73 156 GLY A O 1
ATOM 2473 N N A SER A 1 157 ? 41.919 20.222 4.826 0.73 17.72 157 SER A N 1
ATOM 2474 N N B SER A 1 157 ? 41.945 20.183 4.810 0.27 19.50 157 SER A N 1
ATOM 2475 C CA A SER A 1 157 ? 42.333 19.006 5.497 0.73 18.34 157 SER A CA 1
ATOM 2476 C CA B SER A 1 157 ? 42.487 19.041 5.543 0.27 21.48 157 SER A CA 1
ATOM 2477 C C A SER A 1 157 ? 42.917 17.993 4.503 0.73 16.88 157 SER A C 1
ATOM 2478 C C B SER A 1 157 ? 42.823 17.905 4.571 0.27 18.67 157 SER A C 1
ATOM 2479 O O A SER A 1 157 ? 43.883 17.311 4.807 0.73 19.56 157 SER A O 1
ATOM 2480 O O B SER A 1 157 ? 43.603 17.046 4.995 0.27 21.69 157 SER A O 1
ATOM 2495 N N . ASN A 1 158 ? 42.290 17.876 3.354 1.00 14.78 158 ASN A N 1
ATOM 2496 C CA . ASN A 1 158 ? 42.589 16.815 2.396 1.00 14.27 158 ASN A CA 1
ATOM 2497 C C . ASN A 1 158 ? 42.317 17.278 0.955 1.00 13.06 158 ASN A C 1
ATOM 2498 O O . ASN A 1 158 ? 41.672 18.341 0.792 1.00 15.54 158 ASN A O 1
ATOM 2509 N N . ASP A 1 159 ? 42.765 16.554 -0.034 1.00 12.82 159 ASP A N 1
ATOM 2510 C CA A ASP A 1 159 ? 42.439 16.760 -1.415 0.67 12.96 159 ASP A CA 1
ATOM 2511 C CA B ASP A 1 159 ? 42.395 16.848 -1.404 0.34 13.29 159 ASP A CA 1
ATOM 2512 C C . ASP A 1 159 ? 41.033 16.218 -1.675 1.00 11.25 159 ASP A C 1
ATOM 2513 O O . ASP A 1 159 ? 40.680 15.187 -1.050 1.00 12.29 159 ASP A O 1
ATOM 2529 N N . VAL A 1 160 ? 40.298 16.798 -2.561 1.00 11.22 160 VAL A N 1
ATOM 2530 C CA . VAL A 1 160 ? 38.976 16.359 -2.928 1.00 11.08 160 VAL A CA 1
ATOM 2531 C C . VAL A 1 160 ? 38.848 16.309 -4.445 1.00 10.06 160 VAL A C 1
ATOM 2532 O O . VAL A 1 160 ? 38.959 17.348 -5.110 1.00 12.65 160 VAL A O 1
ATOM 2545 N N . LEU A 1 161 ? 38.587 15.138 -4.986 1.00 9.48 161 LEU A N 1
ATOM 2546 C CA . LEU A 1 161 ? 38.320 14.954 -6.408 1.00 9.27 161 LEU A CA 1
ATOM 2547 C C . LEU A 1 161 ? 36.890 14.512 -6.533 1.00 8.93 161 LEU A C 1
ATOM 2548 O O . LEU A 1 161 ? 36.535 13.436 -5.975 1.00 9.67 161 LEU A O 1
ATOM 2564 N N . SER A 1 162 ? 36.061 15.262 -7.198 1.00 8.91 162 SER A N 1
ATOM 2565 C CA . SER A 1 162 ? 34.640 14.979 -7.302 1.00 9.48 162 SER A CA 1
ATOM 2566 C C . SER A 1 162 ? 34.276 14.624 -8.745 1.00 9.18 162 SER A C 1
ATOM 2567 O O . SER A 1 162 ? 34.766 15.194 -9.683 1.00 10.38 162 SER A O 1
ATOM 2575 N N . PHE A 1 163 ? 33.368 13.651 -8.866 1.00 8.78 163 PHE A N 1
ATOM 2576 C CA . PHE A 1 163 ? 32.793 13.181 -10.132 1.00 8.28 163 PHE A CA 1
ATOM 2577 C C . PHE A 1 163 ? 31.284 13.423 -10.051 1.00 8.74 163 PHE A C 1
ATOM 2578 O O . PHE A 1 163 ? 30.647 12.784 -9.227 1.00 9.24 163 PHE A O 1
ATOM 2595 N N . VAL A 1 164 ? 30.749 14.320 -10.859 1.00 8.54 164 VAL A N 1
ATOM 2596 C CA . VAL A 1 164 ? 29.381 14.725 -10.709 1.00 8.72 164 VAL A CA 1
ATOM 2597 C C . VAL A 1 164 ? 28.538 14.184 -11.881 1.00 8.56 164 VAL A C 1
ATOM 2598 O O . VAL A 1 164 ? 28.860 14.442 -13.052 1.00 9.26 164 VAL A O 1
ATOM 2611 N N . ALA A 1 165 ? 27.475 13.474 -11.567 1.00 8.90 165 ALA A N 1
ATOM 2612 C CA . ALA A 1 165 ? 26.594 12.933 -12.598 1.00 9.23 165 ALA A CA 1
ATOM 2613 C C . ALA A 1 165 ? 25.862 14.051 -13.327 1.00 9.57 165 ALA A C 1
ATOM 2614 O O . ALA A 1 165 ? 25.527 15.090 -12.757 1.00 9.89 165 ALA A O 1
ATOM 2621 N N . PRO A 1 166 ? 25.572 13.798 -14.624 1.00 9.99 166 PRO A N 1
ATOM 2622 C CA . PRO A 1 166 ? 24.797 14.810 -15.408 1.00 10.25 166 PRO A CA 1
ATOM 2623 C C . PRO A 1 166 ? 23.347 14.901 -15.010 1.00 10.45 166 PRO A C 1
ATOM 2624 O O . PRO A 1 166 ? 22.746 15.954 -15.302 1.00 12.47 166 PRO A O 1
ATOM 2635 N N . SER A 1 167 ? 22.758 13.892 -14.426 1.00 10.50 167 SER A N 1
ATOM 2636 C CA . SER A 1 167 ? 21.389 13.886 -13.927 1.00 10.82 167 SER A CA 1
ATOM 2637 C C . SER A 1 167 ? 21.310 12.761 -12.917 1.00 10.25 167 SER A C 1
ATOM 2638 O O . SER A 1 167 ? 22.237 11.945 -12.761 1.00 11.22 167 SER A O 1
ATOM 2646 N N . ALA A 1 168 ? 20.178 12.694 -12.218 1.00 10.97 168 ALA A N 1
ATOM 2647 C CA . ALA A 1 168 ? 20.026 11.801 -11.096 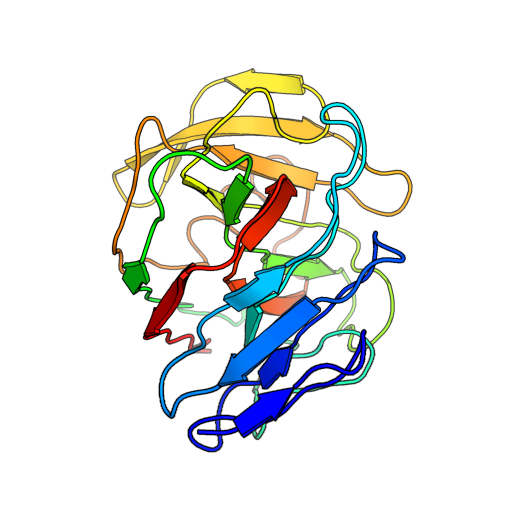1.00 10.46 168 ALA A CA 1
ATOM 2648 C C . ALA A 1 168 ? 20.273 10.353 -11.467 1.00 10.96 168 ALA A C 1
ATOM 2649 O O . ALA A 1 168 ? 19.699 9.826 -12.441 1.00 13.01 168 ALA A O 1
ATOM 2656 N N . ILE A 1 169 ? 21.060 9.666 -10.648 1.00 10.54 169 ILE A N 1
ATOM 2657 C CA . ILE A 1 169 ? 21.273 8.206 -10.700 1.00 10.51 169 ILE A CA 1
ATOM 2658 C C . ILE A 1 169 ? 20.631 7.584 -9.478 1.00 10.48 169 ILE A C 1
ATOM 2659 O O . ILE A 1 169 ? 21.136 7.741 -8.374 1.00 12.07 169 ILE A O 1
ATOM 2675 N N A SER A 1 170 ? 19.516 6.920 -9.603 0.71 11.45 170 SER A N 1
ATOM 2676 N N B SER A 1 170 ? 19.524 6.897 -9.712 0.29 10.67 170 SER A N 1
ATOM 2677 C CA A SER A 1 170 ? 18.877 6.321 -8.437 0.71 11.57 170 SER A CA 1
ATOM 2678 C CA B SER A 1 170 ? 18.700 6.241 -8.717 0.29 12.69 170 SER A CA 1
ATOM 2679 C C A SER A 1 170 ? 19.389 4.962 -8.057 0.71 10.58 170 SER A C 1
ATOM 2680 C C B SER A 1 170 ? 19.287 4.957 -8.166 0.29 12.71 170 SER A C 1
ATOM 2681 O O A SER A 1 170 ? 19.158 4.500 -6.958 0.71 13.63 170 SER A O 1
ATOM 2682 O O B SER A 1 170 ? 18.976 4.610 -7.034 0.29 14.36 170 SER A O 1
ATOM 2697 N N . GLY A 1 171 ? 20.118 4.287 -8.972 1.00 11.62 171 GLY A N 1
ATOM 2698 C CA . GLY A 1 171 ? 20.680 3.001 -8.650 1.00 14.11 171 GLY A CA 1
ATOM 2699 C C . GLY A 1 171 ? 21.819 2.718 -9.589 1.00 11.86 171 GLY A C 1
ATOM 2700 O O . GLY A 1 171 ? 21.734 3.033 -10.763 1.00 13.07 171 GLY A O 1
ATOM 2704 N N . TRP A 1 172 ? 22.884 2.068 -9.085 1.00 10.87 172 TRP A N 1
ATOM 2705 C CA . TRP A 1 172 ? 23.961 1.667 -9.959 1.00 10.70 172 TRP A CA 1
ATOM 2706 C C . TRP A 1 172 ? 24.774 0.608 -9.246 1.00 10.73 172 TRP A C 1
ATOM 2707 O O . TRP A 1 172 ? 24.838 0.563 -8.021 1.00 13.06 172 TRP A O 1
ATOM 2728 N N . SER A 1 173 ? 25.423 -0.223 -10.013 1.00 10.57 173 SER A N 1
ATOM 2729 C CA . SER A 1 173 ? 26.513 -1.085 -9.570 1.00 10.66 173 SER A CA 1
ATOM 2730 C C . SER A 1 173 ? 27.751 -0.716 -10.381 1.00 9.57 173 SER A C 1
ATOM 2731 O O . SER A 1 173 ? 27.654 -0.464 -11.564 1.00 12.41 173 SER A O 1
ATOM 2744 N N . PHE A 1 174 ? 28.886 -0.623 -9.741 1.00 9.46 174 PHE A N 1
ATOM 2745 C CA . PHE A 1 174 ? 30.103 -0.119 -10.368 1.00 9.44 174 PHE A CA 1
ATOM 2746 C C . PHE A 1 174 ? 31.316 -0.617 -9.595 1.00 9.36 174 PHE A C 1
ATOM 2747 O O . PHE A 1 174 ? 31.195 -1.177 -8.508 1.00 9.90 174 PHE A O 1
ATOM 2764 N N . ASP A 1 175 ? 32.490 -0.432 -10.189 1.00 9.12 175 ASP A N 1
ATOM 2765 C CA . ASP A 1 175 ? 33.751 -0.777 -9.552 1.00 8.81 175 ASP A CA 1
ATOM 2766 C C . ASP A 1 175 ? 34.390 0.486 -8.991 1.00 9.27 175 ASP A C 1
ATOM 2767 O O . ASP A 1 175 ? 34.782 1.375 -9.735 1.00 9.26 175 ASP A O 1
ATOM 2776 N N . VAL A 1 176 ? 34.496 0.551 -7.658 1.00 9.05 176 VAL A N 1
ATOM 2777 C CA . VAL A 1 176 ? 35.186 1.679 -7.049 1.00 9.03 176 VAL A CA 1
ATOM 2778 C C . VAL A 1 176 ? 36.572 1.869 -7.613 1.00 9.12 176 VAL A C 1
ATOM 2779 O O . VAL A 1 176 ? 37.088 2.986 -7.750 1.00 9.67 176 VAL A O 1
ATOM 2792 N N . MET A 1 177 ? 37.254 0.750 -7.997 1.00 9.52 177 MET A N 1
ATOM 2793 C CA A MET A 1 177 ? 38.600 0.880 -8.556 0.63 9.94 177 MET A CA 1
ATOM 2794 C CA B MET A 1 177 ? 38.588 0.877 -8.559 0.37 10.06 177 MET A CA 1
ATOM 2795 C C . MET A 1 177 ? 38.620 1.668 -9.843 1.00 9.42 177 MET A C 1
ATOM 2796 O O . MET A 1 177 ? 39.689 2.210 -10.181 1.00 10.34 177 MET A O 1
ATOM 2822 N N . ASP A 1 178 ? 37.550 1.741 -10.588 1.00 9.47 178 ASP A N 1
ATOM 2823 C CA . ASP A 1 178 ? 37.565 2.564 -11.805 1.00 9.17 178 ASP A CA 1
ATOM 2824 C C . ASP A 1 178 ? 37.768 4.021 -11.433 1.00 9.53 178 ASP A C 1
ATOM 2825 O O . ASP A 1 178 ? 38.460 4.783 -12.129 1.00 9.96 178 ASP A O 1
ATOM 2834 N N . PHE A 1 179 ? 37.146 4.473 -10.344 1.00 8.82 179 PHE A N 1
ATOM 2835 C CA . PHE A 1 179 ? 37.302 5.863 -9.881 1.00 8.97 179 PHE A CA 1
ATOM 2836 C C . PHE A 1 179 ? 38.665 6.067 -9.225 1.00 9.08 179 PHE A C 1
ATOM 2837 O O . PHE A 1 179 ? 39.270 7.103 -9.389 1.00 10.37 179 PHE A O 1
ATOM 2854 N N . VAL A 1 180 ? 39.146 5.048 -8.493 1.00 9.51 180 VAL A N 1
ATOM 2855 C CA . VAL A 1 180 ? 40.493 5.117 -7.912 1.00 10.27 180 VAL A CA 1
ATOM 2856 C C . VAL A 1 180 ? 41.521 5.251 -9.025 1.00 11.10 180 VAL A C 1
ATOM 2857 O O . VAL A 1 180 ? 42.423 6.116 -8.963 1.00 11.47 180 VAL A O 1
ATOM 2870 N N . ARG A 1 181 ? 41.407 4.457 -10.088 1.00 11.24 181 ARG A N 1
ATOM 2871 C CA A ARG A 1 181 ? 42.350 4.566 -11.194 0.66 12.89 181 ARG A CA 1
ATOM 2872 C CA B ARG A 1 181 ? 42.427 4.593 -11.139 0.34 13.39 181 ARG A CA 1
ATOM 2873 C C . ARG A 1 181 ? 42.345 5.969 -11.783 1.00 11.97 181 ARG A C 1
ATOM 2874 O O . ARG A 1 181 ? 43.410 6.544 -12.119 1.00 13.07 181 ARG A O 1
ATOM 2914 N N . ALA A 1 182 ? 41.169 6.585 -11.951 1.00 12.09 182 ALA A N 1
ATOM 2915 C CA . ALA A 1 182 ? 41.092 7.944 -12.536 1.00 12.34 182 ALA A CA 1
ATOM 2916 C C . ALA A 1 182 ? 41.756 8.929 -11.602 1.00 12.13 182 ALA A C 1
ATOM 2917 O O . ALA A 1 182 ? 42.325 9.953 -12.027 1.00 14.66 182 ALA A O 1
ATOM 2924 N N . THR A 1 183 ? 41.684 8.702 -10.314 1.00 10.94 183 THR A N 1
ATOM 2925 C CA . THR A 1 183 ? 42.258 9.587 -9.310 1.00 11.18 183 THR A CA 1
ATOM 2926 C C . THR A 1 183 ? 43.793 9.498 -9.292 1.00 12.20 183 THR A C 1
ATOM 2927 O O . THR A 1 183 ? 44.503 10.490 -9.247 1.00 12.73 183 THR A O 1
ATOM 2938 N N . VAL A 1 184 ? 44.279 8.258 -9.329 1.00 12.41 184 VAL A N 1
ATOM 2939 C CA . VAL A 1 184 ? 45.718 8.017 -9.504 1.00 13.42 184 VAL A CA 1
ATOM 2940 C C . VAL A 1 184 ? 46.227 8.670 -10.770 1.00 14.28 184 VAL A C 1
ATOM 2941 O O . VAL A 1 184 ? 47.314 9.301 -10.755 1.00 16.48 184 VAL A O 1
ATOM 2954 N N . ALA A 1 185 ? 45.505 8.542 -11.836 1.00 14.22 185 ALA A N 1
ATOM 2955 C CA . ALA A 1 185 ? 45.976 9.072 -13.093 1.00 16.01 185 ALA A CA 1
ATOM 2956 C C . ALA A 1 185 ? 46.103 10.597 -13.035 1.00 17.46 185 ALA A C 1
ATOM 2957 O O . ALA A 1 185 ? 46.933 11.146 -13.766 1.00 21.12 185 ALA A O 1
ATOM 2964 N N . ARG A 1 186 ? 45.334 11.286 -12.163 1.00 16.45 186 ARG A N 1
ATOM 2965 C CA A ARG A 1 186 ? 45.439 12.749 -11.994 0.71 17.71 186 ARG A CA 1
ATOM 2966 C CA B ARG A 1 186 ? 45.451 12.742 -12.006 0.29 17.90 186 ARG A CA 1
ATOM 2967 C C . ARG A 1 186 ? 46.459 13.122 -10.912 1.00 19.30 186 ARG A C 1
ATOM 2968 O O . ARG A 1 186 ? 46.645 14.301 -10.613 1.00 23.63 186 ARG A O 1
ATOM 2990 N N . GLY A 1 187 ? 47.148 12.141 -10.321 1.00 17.59 187 GLY A N 1
ATOM 2991 C CA . GLY A 1 187 ? 48.223 12.419 -9.371 1.00 18.75 187 GLY A CA 1
ATOM 2992 C C . GLY A 1 187 ? 47.778 12.629 -7.958 1.00 18.39 187 GLY A C 1
ATOM 2993 O O . GLY A 1 187 ? 48.617 13.121 -7.142 1.00 22.49 187 GLY A O 1
ATOM 2997 N N A LEU A 1 188 ? 46.547 12.290 -7.607 0.66 16.62 188 LEU A N 1
ATOM 2998 N N B LEU A 1 188 ? 46.551 12.296 -7.586 0.34 16.16 188 LEU A N 1
ATOM 2999 C CA A LEU A 1 188 ? 46.023 12.517 -6.265 0.66 15.71 188 LEU A CA 1
ATOM 3000 C CA B LEU A 1 188 ? 46.125 12.553 -6.211 0.34 15.77 188 LEU A CA 1
ATOM 3001 C C A LEU A 1 188 ? 46.046 11.285 -5.349 0.66 16.23 188 LEU A C 1
ATOM 3002 C C B LEU A 1 188 ? 46.270 11.356 -5.279 0.34 16.26 188 LEU A C 1
ATOM 3003 O O A LEU A 1 188 ? 45.506 11.286 -4.233 0.66 20.69 188 LEU A O 1
ATOM 3004 O O B LEU A 1 188 ? 46.001 11.468 -4.078 0.34 16.96 188 LEU A O 1
ATOM 3035 N N . ALA A 1 189 ? 46.713 10.232 -5.847 1.00 14.32 189 ALA A N 1
ATOM 3036 C CA . ALA A 1 189 ? 47.034 9.056 -5.102 1.00 13.90 189 ALA A CA 1
ATOM 3037 C C . ALA A 1 189 ? 48.058 8.282 -5.947 1.00 14.83 189 ALA A C 1
ATOM 3038 O O . ALA A 1 189 ? 48.286 8.631 -7.105 1.00 14.44 189 ALA A O 1
ATOM 3045 N N . GLU A 1 190 ? 48.621 7.244 -5.361 1.00 14.82 190 GLU A N 1
ATOM 3046 C CA . GLU A 1 190 ? 49.543 6.373 -6.042 1.00 15.99 190 GLU A CA 1
ATOM 3047 C C . GLU A 1 190 ? 49.067 4.925 -5.885 1.00 15.78 190 GLU A C 1
ATOM 3048 O O . GLU A 1 190 ? 48.259 4.638 -5.034 1.00 14.98 190 GLU A O 1
ATOM 3060 N N . ASN A 1 191 ? 49.600 4.052 -6.757 1.00 16.63 191 ASN A N 1
ATOM 3061 C CA . ASN A 1 191 ? 49.163 2.659 -6.784 1.00 19.54 191 ASN A CA 1
ATOM 3062 C C . ASN A 1 191 ? 49.540 1.935 -5.510 1.00 16.92 191 ASN A C 1
ATOM 3063 O O . ASN A 1 191 ? 48.926 0.888 -5.298 1.00 20.25 191 ASN A O 1
ATOM 3074 N N . ASP A 1 192 ? 50.448 2.430 -4.660 1.00 16.81 192 ASP A N 1
ATOM 3075 C CA . ASP A 1 192 ? 50.818 1.833 -3.398 1.00 17.53 192 ASP A CA 1
ATOM 3076 C C . ASP A 1 192 ? 50.182 2.563 -2.241 1.00 17.25 192 ASP A C 1
ATOM 3077 O O . ASP A 1 192 ? 50.541 2.295 -1.099 1.00 19.33 192 ASP A O 1
ATOM 3086 N N . TRP A 1 193 ? 49.174 3.435 -2.469 1.00 14.93 193 TRP A N 1
ATOM 3087 C CA . TRP A 1 193 ? 48.354 3.910 -1.366 1.00 14.09 193 TRP A CA 1
ATOM 3088 C C . TRP A 1 193 ? 47.356 2.854 -0.942 1.00 13.54 193 TRP A C 1
ATOM 3089 O O . TRP A 1 193 ? 47.248 1.771 -1.529 1.00 14.10 193 TRP A O 1
ATOM 3110 N N . TYR A 1 194 ? 46.566 3.201 0.107 1.00 13.07 194 TYR A N 1
ATOM 3111 C CA . TYR A 1 194 ? 45.540 2.352 0.677 1.00 12.59 194 TYR A CA 1
ATOM 3112 C C . TYR A 1 194 ? 44.166 2.908 0.456 1.00 10.79 194 TYR A C 1
ATOM 3113 O O . TYR A 1 194 ? 43.944 4.111 0.578 1.00 12.16 194 TYR A O 1
ATOM 3131 N N . LEU A 1 195 ? 43.237 2.007 0.188 1.00 10.89 195 LEU A N 1
ATOM 3132 C CA . LEU A 1 195 ? 41.782 2.283 0.254 1.00 10.11 195 LEU A CA 1
ATOM 3133 C C . LEU A 1 195 ? 41.356 2.029 1.702 1.00 9.98 195 LEU A C 1
ATOM 3134 O O . LEU A 1 195 ? 41.557 0.919 2.214 1.00 11.37 195 LEU A O 1
ATOM 3150 N N . THR A 1 196 ? 40.763 3.034 2.348 1.00 10.32 196 THR A N 1
ATOM 3151 C CA . THR A 1 196 ? 40.410 2.901 3.779 1.00 9.86 196 THR A CA 1
ATOM 3152 C C . THR A 1 196 ? 38.935 2.838 4.047 1.00 9.39 196 THR A C 1
ATOM 3153 O O . THR A 1 196 ? 38.558 2.221 5.067 1.00 10.06 196 THR A O 1
ATOM 3164 N N . SER A 1 197 ? 38.078 3.401 3.210 1.00 9.19 197 SER A N 1
ATOM 3165 C CA . SER A 1 197 ? 36.646 3.173 3.331 1.00 9.11 197 SER A CA 1
ATOM 3166 C C . SER A 1 197 ? 35.960 3.532 2.030 1.00 8.75 197 SER A C 1
ATOM 3167 O O . SER A 1 197 ? 36.441 4.332 1.226 1.00 9.03 197 SER A O 1
ATOM 3175 N N . VAL A 1 198 ? 34.777 2.945 1.864 1.00 9.05 198 VAL A N 1
ATOM 3176 C CA . VAL A 1 198 ? 33.819 3.182 0.799 1.00 8.08 198 VAL A CA 1
ATOM 3177 C C . VAL A 1 198 ? 32.497 3.519 1.498 1.00 7.95 198 VAL A C 1
ATOM 3178 O O . VAL A 1 198 ? 31.936 2.663 2.193 1.00 8.97 198 VAL A O 1
ATOM 3191 N N . GLN A 1 199 ? 32.027 4.761 1.330 1.00 8.13 199 GLN A N 1
ATOM 3192 C CA . GLN A 1 199 ? 30.858 5.244 2.025 1.00 8.09 199 GLN A CA 1
ATOM 3193 C C . GLN A 1 199 ? 29.840 5.741 1.008 1.00 7.97 199 GLN A C 1
ATOM 3194 O O . GLN A 1 199 ? 30.224 6.325 0.001 1.00 8.68 199 GLN A O 1
ATOM 3208 N N . ALA A 1 200 ? 28.562 5.665 1.331 1.00 8.22 200 ALA A N 1
ATOM 3209 C CA . ALA A 1 200 ? 27.513 6.222 0.484 1.00 8.08 200 ALA A CA 1
ATOM 3210 C C . ALA A 1 200 ? 26.424 6.802 1.361 1.00 7.97 200 ALA A C 1
ATOM 3211 O O . ALA A 1 200 ? 25.970 6.191 2.315 1.00 8.79 200 ALA A O 1
ATOM 3218 N N . GLY A 1 201 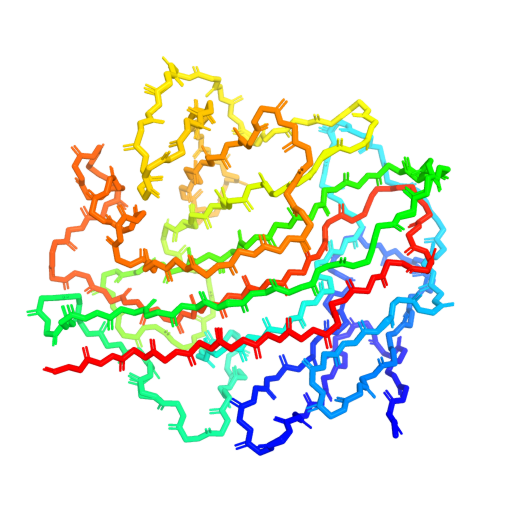? 25.932 7.975 0.981 1.00 8.45 201 GLY A N 1
ATOM 3219 C CA . GLY A 1 201 ? 24.889 8.613 1.738 1.00 8.84 201 GLY A CA 1
ATOM 3220 C C . GLY A 1 201 ? 24.515 9.917 1.081 1.00 8.73 201 GLY A C 1
ATOM 3221 O O . GLY A 1 201 ? 24.411 10.021 -0.158 1.00 8.85 201 GLY A O 1
ATOM 3225 N N . PHE A 1 202 ? 24.232 10.922 1.902 1.00 8.85 202 PHE A N 1
ATOM 3226 C CA . PHE A 1 202 ? 23.777 12.223 1.478 1.00 8.97 202 PHE A CA 1
ATOM 3227 C C . PHE A 1 202 ? 24.470 13.303 2.213 1.00 8.76 202 PHE A C 1
ATOM 3228 O O . PHE A 1 202 ? 24.755 13.169 3.413 1.00 9.92 202 PHE A O 1
ATOM 3245 N N . GLU A 1 203 ? 24.688 14.428 1.524 1.00 9.35 203 GLU A N 1
ATOM 3246 C CA . GLU A 1 203 ? 25.053 15.723 2.185 1.00 9.50 203 GLU A CA 1
ATOM 3247 C C . GLU A 1 203 ? 23.847 16.651 2.098 1.00 9.22 203 GLU A C 1
ATOM 3248 O O . GLU A 1 2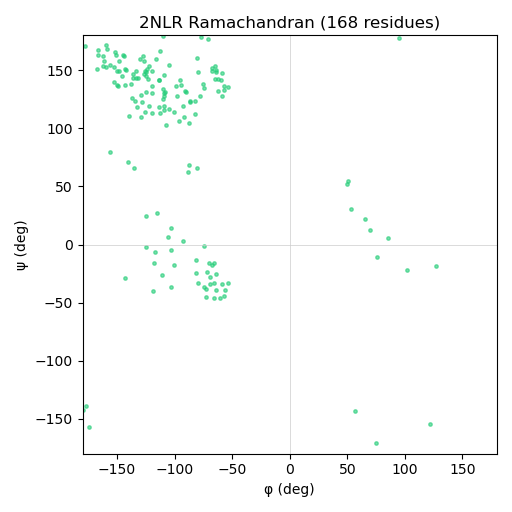03 ? 23.628 17.165 0.997 1.00 9.88 203 GLU A O 1
ATOM 3260 N N . PRO A 1 204 ? 23.094 16.842 3.154 1.00 9.63 204 PRO A N 1
ATOM 3261 C CA . PRO A 1 204 ? 21.970 17.777 3.118 1.00 10.17 204 PRO A CA 1
ATOM 3262 C C . PRO A 1 204 ? 22.397 19.158 3.650 1.00 10.27 204 PRO A C 1
ATOM 3263 O O . PRO A 1 204 ? 23.061 19.269 4.678 1.00 11.01 204 PRO A O 1
ATOM 3274 N N . TRP A 1 205 ? 21.930 20.198 2.926 1.00 10.73 205 TRP A N 1
ATOM 3275 C CA . TRP A 1 205 ? 22.025 21.565 3.399 1.00 11.24 205 TRP A CA 1
ATOM 3276 C C . TRP A 1 205 ? 20.698 22.110 3.937 1.00 11.48 205 TRP A C 1
ATOM 3277 O O . TRP A 1 205 ? 20.704 22.913 4.862 1.00 13.85 205 TRP A O 1
ATOM 3298 N N . GLN A 1 206 ? 19.567 21.744 3.316 1.00 12.45 206 GLN A N 1
ATOM 3299 C CA A GLN A 1 206 ? 18.260 22.201 3.759 0.65 12.43 206 GLN A CA 1
ATOM 3300 C CA B GLN A 1 206 ? 18.244 22.225 3.693 0.34 12.63 206 GLN A CA 1
ATOM 3301 C C . GLN A 1 206 ? 17.384 20.982 3.761 1.00 12.30 206 GLN A C 1
ATOM 3302 O O . GLN A 1 206 ? 17.339 20.222 2.790 1.00 12.61 206 GLN A O 1
ATOM 3320 N N . ASN A 1 207 ? 16.667 20.784 4.872 1.00 12.72 207 ASN A N 1
ATOM 3321 C CA . ASN A 1 207 ? 15.784 19.659 5.040 1.00 12.70 207 ASN A CA 1
ATOM 3322 C C . ASN A 1 207 ? 16.580 18.351 4.853 1.00 11.57 207 ASN A C 1
ATOM 3323 O O . ASN A 1 207 ? 17.707 18.267 5.330 1.00 12.27 207 ASN A O 1
ATOM 3334 N N . GLY A 1 208 ? 15.942 17.341 4.244 1.00 11.72 208 GLY A N 1
ATOM 3335 C CA . GLY A 1 208 ? 16.574 16.034 4.072 1.00 12.13 208 GLY A CA 1
ATOM 3336 C C . GLY A 1 208 ? 15.762 14.886 4.587 1.00 11.77 208 GLY A C 1
ATOM 3337 O O . GLY A 1 208 ? 16.037 13.742 4.190 1.00 12.09 208 GLY A O 1
ATOM 3341 N N . ALA A 1 209 ? 14.795 15.102 5.439 1.00 12.07 209 ALA A N 1
ATOM 3342 C CA . ALA A 1 209 ? 13.950 14.000 5.859 1.00 12.62 209 ALA A CA 1
ATOM 3343 C C . ALA A 1 209 ? 13.296 13.337 4.653 1.00 12.39 209 ALA A C 1
ATOM 3344 O O . ALA A 1 209 ? 12.815 14.021 3.732 1.00 13.18 209 ALA A O 1
ATOM 3351 N N . GLY A 1 210 ? 13.285 12.012 4.665 1.00 12.19 210 GLY A N 1
ATOM 3352 C CA . GLY A 1 210 ? 12.733 11.229 3.561 1.00 13.31 210 GLY A CA 1
ATOM 3353 C C . GLY A 1 210 ? 13.799 10.648 2.657 1.00 12.69 210 GLY A C 1
ATOM 3354 O O . GLY A 1 210 ? 13.518 9.645 1.936 1.00 14.65 210 GLY A O 1
ATOM 3358 N N . LEU A 1 211 ? 15.001 11.199 2.626 1.00 11.90 211 LEU A N 1
ATOM 3359 C CA . LEU A 1 211 ? 16.101 10.628 1.834 1.00 11.45 211 LEU A CA 1
ATOM 3360 C C . LEU A 1 211 ? 16.403 9.232 2.364 1.00 11.43 211 LEU A C 1
ATOM 3361 O O . LEU A 1 211 ? 16.403 9.012 3.574 1.00 12.72 211 LEU A O 1
ATOM 3377 N N . ALA A 1 212 ? 16.717 8.311 1.458 1.00 11.12 212 ALA A N 1
ATOM 3378 C CA . ALA A 1 212 ? 17.002 6.974 1.903 1.00 11.10 212 ALA A CA 1
ATOM 3379 C C . ALA A 1 212 ? 18.070 6.324 1.048 1.00 10.93 212 ALA A C 1
ATOM 3380 O O . ALA A 1 212 ? 18.161 6.494 -0.183 1.00 11.21 212 ALA A O 1
ATOM 3387 N N . VAL A 1 213 ? 18.901 5.501 1.679 1.00 11.47 213 VAL A N 1
ATOM 3388 C CA . VAL A 1 213 ? 19.688 4.446 1.017 1.00 11.37 213 VAL A CA 1
ATOM 3389 C C . VAL A 1 213 ? 18.880 3.183 1.185 1.00 11.20 213 VAL A C 1
ATOM 3390 O O . VAL A 1 213 ? 18.716 2.652 2.290 1.00 12.50 213 VAL A O 1
ATOM 3403 N N . ASN A 1 214 ? 18.254 2.713 0.130 1.00 11.63 214 ASN A N 1
ATOM 3404 C CA . ASN A 1 214 ? 17.442 1.526 0.184 1.00 11.88 214 ASN A CA 1
ATOM 3405 C C . ASN A 1 214 ? 18.301 0.283 0.313 1.00 12.93 214 ASN A C 1
ATOM 3406 O O . ASN A 1 214 ? 17.910 -0.647 1.022 1.00 16.44 214 ASN A O 1
ATOM 3417 N N . SER A 1 215 ? 19.423 0.238 -0.361 1.00 12.02 215 SER A N 1
ATOM 3418 C CA . SER A 1 215 ? 20.331 -0.878 -0.272 1.00 13.36 215 SER A CA 1
ATOM 3419 C C . SER A 1 215 ? 21.729 -0.390 -0.652 1.00 11.14 215 SER A C 1
ATOM 3420 O O . SER A 1 215 ? 21.869 0.571 -1.407 1.00 11.48 215 SER A O 1
ATOM 3428 N N . PHE A 1 216 ? 22.706 -1.100 -0.125 1.00 12.47 216 PHE A N 1
ATOM 3429 C CA . PHE A 1 216 ? 24.098 -0.780 -0.366 1.00 11.78 216 PHE A CA 1
ATOM 3430 C C . PHE A 1 216 ? 24.912 -2.064 -0.268 1.00 11.47 216 PHE A C 1
ATOM 3431 O O . PHE A 1 216 ? 24.655 -2.877 0.616 1.00 13.37 216 PHE A O 1
ATOM 3448 N N A SER A 1 217 ? 25.901 -2.199 -1.117 0.89 10.95 217 SER A N 1
ATOM 3449 N N B SER A 1 217 ? 25.918 -2.152 -1.123 0.11 10.84 217 SER A N 1
ATOM 3450 C CA A SER A 1 217 ? 26.896 -3.235 -0.956 0.89 11.23 217 SER A CA 1
ATOM 3451 C CA B SER A 1 217 ? 26.910 -3.208 -1.029 0.11 11.29 217 SER A CA 1
ATOM 3452 C C A SER A 1 217 ? 28.292 -2.676 -1.271 0.89 10.18 217 SER A C 1
ATOM 3453 C C B SER A 1 217 ? 28.319 -2.737 -1.378 0.11 10.86 217 SER A C 1
ATOM 3454 O O A SER A 1 217 ? 28.370 -1.771 -2.100 0.89 10.47 217 SER A O 1
ATOM 3455 O O B SER A 1 217 ? 28.498 -1.926 -2.289 0.11 11.09 217 SER A O 1
ATOM 3470 N N . SER A 1 218 ? 29.337 -3.243 -0.676 1.00 10.51 218 SER A N 1
ATOM 3471 C CA . SER A 1 218 ? 30.713 -2.925 -1.025 1.00 10.52 218 SER A CA 1
ATOM 3472 C C . SER A 1 218 ? 31.584 -4.087 -0.629 1.00 10.67 218 SER A C 1
ATOM 3473 O O . SER A 1 218 ? 31.478 -4.518 0.528 1.00 12.34 218 SER A O 1
ATOM 3481 N N . THR A 1 219 ? 32.418 -4.561 -1.531 1.00 11.07 219 THR A N 1
ATOM 3482 C CA . THR A 1 219 ? 33.413 -5.570 -1.301 1.00 11.34 219 THR A CA 1
ATOM 3483 C C . THR A 1 219 ? 34.697 -5.111 -1.915 1.00 11.06 219 THR A C 1
ATOM 3484 O O . THR A 1 219 ? 34.712 -4.391 -2.921 1.00 12.70 219 THR A O 1
ATOM 3495 N N . VAL A 1 220 ? 35.814 -5.499 -1.342 1.00 14.44 220 VAL A N 1
ATOM 3496 C CA . VAL A 1 220 ? 37.129 -5.113 -1.904 1.00 15.84 220 VAL A CA 1
ATOM 3497 C C . VAL A 1 220 ? 37.845 -6.410 -1.999 1.00 18.35 220 VAL A C 1
ATOM 3498 O O . VAL A 1 220 ? 38.167 -7.005 -0.958 1.00 25.75 220 VAL A O 1
ATOM 3511 N N . GLU A 1 221 ? 38.071 -6.918 -3.220 1.00 17.76 221 GLU A N 1
ATOM 3512 C CA . GLU A 1 221 ? 38.690 -8.165 -3.524 1.00 17.94 221 GLU A CA 1
ATOM 3513 C C . GLU A 1 221 ? 40.163 -8.076 -3.897 1.00 19.26 221 GLU A C 1
ATOM 3514 O O . GLU A 1 221 ? 40.585 -7.203 -4.620 1.00 20.87 221 GLU A O 1
ATOM 3535 N N . THR A 1 222 ? 40.923 -9.016 -3.326 1.00 21.31 222 THR A N 1
ATOM 3536 C CA . THR A 1 222 ? 42.368 -8.891 -3.435 1.00 25.11 222 THR A CA 1
ATOM 3537 C C . THR A 1 222 ? 42.993 -10.057 -4.183 1.00 36.65 222 THR A C 1
ATOM 3538 O O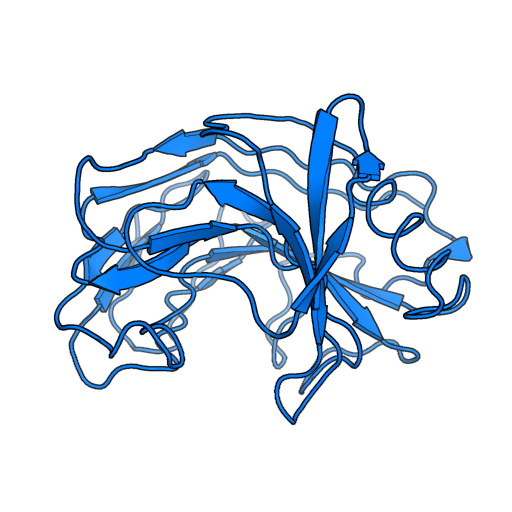 . THR A 1 222 ? 44.218 -9.967 -4.378 1.00 47.98 222 THR A O 1
#

Secondary structure (DSSP, 8-state):
-EEE-STT-EEEETTTEEEE---TT-SS-EEEEE-SS-EEEEEE--B--TTS--S---EEEEEEETTEE-TT---SEEGGG-SB-EEEEEEE--SSSEEEEEEEEEEESS---SS--SEEEEEEEEEESS---SSEEEEEEEETTEEEEEEEEE-SSSEEEEEE-SS---EEEEEHHHHHHHHHHTTSS-TTSEEEEEEEEEEEEE--TT-EEEEEEE--B-